Protein AF-A0A1T4QKP9-F1 (afdb_monomer)

Foldseek 3Di:
DDDDDDDDDDDDQDDPPDDPPPPPPVQPPPDDDDPQDFDWDDDPNDTDTDGHPVPDPCPVPDPQDDLVNLLVCCVVPVVVSVVSLVVQCVVLLQALVSLLVSLVSLQVSLVVLVVVLVVQLVVCVVVVNVVSNVVSCVPRVVSSVVSNVSSVVSNVLSVLVVLVCCCCVVVVNWALVVSCVVPVDDSVVVVVSVVSNVVSVNADPPFDADPVRRTTDHPPDDGPVRVVVVVVVPFDWDWWADPPPRDIDIDGPPDWAADPPPRDIDD

pLDDT: mean 74.91, std 21.85, range [21.06, 94.5]

Secondary structure (DSSP, 8-state):
--PPPP--S------TTS------GGGSTT----TT--EEEEETTEEEEE----TT----------HHHHHHHHHH-HHHHHHHHHHHHHHGGG-HHHHHHHHHHHHHHHHHHHHHHHHHHHHHHHTT-HHHHHHHHHHHHHHHHHHHHHHHHHHHHHHHHHHHHIIIIIS---BHHHHHHHH---HHHHHHHHHHHHHTT-SPTT-EEETTTTEEEPTTS--HHHHHHHHHHHPPEEEEE-TTT--EEEEETT--EE-TTT--EE-

Structure (mmCIF, N/CA/C/O backbone):
data_AF-A0A1T4QKP9-F1
#
_entry.id   AF-A0A1T4QKP9-F1
#
loop_
_atom_site.group_PDB
_atom_site.id
_atom_site.type_symbol
_atom_site.label_atom_id
_atom_site.label_alt_id
_atom_site.label_comp_id
_atom_site.label_asym_id
_atom_site.label_entity_id
_atom_site.label_seq_id
_atom_site.pdbx_PDB_ins_code
_atom_site.Cartn_x
_atom_site.Cartn_y
_atom_site.Cartn_z
_atom_site.occupancy
_atom_site.B_iso_or_equiv
_atom_site.auth_seq_id
_atom_site.auth_comp_id
_atom_site.auth_asym_id
_atom_site.auth_atom_id
_atom_site.pdbx_PDB_model_num
ATOM 1 N N . MET A 1 1 ? 8.384 -43.792 29.500 1.00 26.98 1 MET A N 1
ATOM 2 C CA . MET A 1 1 ? 7.875 -43.217 30.765 1.00 26.98 1 MET A CA 1
ATOM 3 C C . MET A 1 1 ? 7.619 -41.729 30.564 1.00 26.98 1 MET A C 1
ATOM 5 O O . MET A 1 1 ? 8.522 -40.921 30.716 1.00 26.98 1 MET A O 1
ATOM 9 N N . SER A 1 2 ? 6.412 -41.371 30.136 1.00 22.31 2 SER A N 1
ATOM 10 C CA . SER A 1 2 ? 5.974 -39.988 29.924 1.00 22.31 2 SER A CA 1
ATOM 11 C C . SER A 1 2 ? 5.283 -39.476 31.188 1.00 22.31 2 SER A C 1
ATOM 13 O O . SER A 1 2 ? 4.241 -39.999 31.578 1.00 22.31 2 SER A O 1
ATOM 15 N N . ARG A 1 3 ? 5.892 -38.482 31.846 1.00 21.06 3 ARG A N 1
ATOM 16 C CA . ARG A 1 3 ? 5.289 -37.756 32.970 1.00 21.06 3 ARG A CA 1
ATOM 17 C C . ARG A 1 3 ? 4.185 -36.836 32.455 1.00 21.06 3 ARG A C 1
ATOM 19 O O . ARG A 1 3 ? 4.382 -36.086 31.504 1.00 21.06 3 ARG A O 1
ATOM 26 N N . VAL A 1 4 ? 3.040 -36.921 33.121 1.00 24.38 4 VAL A N 1
ATOM 27 C CA . VAL A 1 4 ? 1.876 -36.048 32.970 1.00 24.38 4 VAL A CA 1
ATOM 28 C C . VAL A 1 4 ? 2.235 -34.657 33.493 1.00 24.38 4 VAL A C 1
ATOM 30 O O . VAL A 1 4 ? 2.647 -34.528 34.645 1.00 24.38 4 VAL A O 1
ATOM 33 N N . VAL A 1 5 ? 2.060 -33.626 32.666 1.00 23.44 5 VAL A N 1
ATOM 34 C CA . VAL A 1 5 ? 2.035 -32.228 33.113 1.00 23.44 5 VAL A CA 1
ATOM 35 C C . VAL A 1 5 ? 0.572 -31.791 33.151 1.00 23.44 5 VAL A C 1
ATOM 37 O O . VAL A 1 5 ? -0.152 -31.932 32.166 1.00 23.44 5 VAL A O 1
ATOM 40 N N . LYS A 1 6 ? 0.128 -31.348 34.332 1.00 22.89 6 LYS A N 1
ATOM 41 C CA . LYS A 1 6 ? -1.207 -30.796 34.598 1.00 22.89 6 LYS A CA 1
ATOM 42 C C . LYS A 1 6 ? -1.421 -29.530 33.765 1.00 22.89 6 LYS A C 1
ATOM 44 O O . LYS A 1 6 ? -0.577 -28.643 33.780 1.00 22.89 6 LYS A O 1
ATOM 49 N N . VAL A 1 7 ? -2.574 -29.457 33.106 1.00 28.52 7 VAL A N 1
ATOM 50 C CA . VAL A 1 7 ? -3.055 -28.281 32.376 1.00 28.52 7 VAL A CA 1
ATOM 51 C C . VAL A 1 7 ? -3.856 -27.412 33.346 1.00 28.52 7 VAL A C 1
ATOM 53 O O . VAL A 1 7 ? -4.921 -27.829 33.805 1.00 28.52 7 VAL A O 1
ATOM 56 N N . SER A 1 8 ? -3.340 -26.229 33.675 1.00 28.27 8 SER A N 1
ATOM 57 C CA . SER A 1 8 ? -4.135 -25.102 34.166 1.00 28.27 8 SER A CA 1
ATOM 58 C C . SER A 1 8 ? -4.321 -24.129 33.008 1.00 28.27 8 SER A C 1
ATOM 60 O O . SER A 1 8 ? -3.331 -23.748 32.401 1.00 28.27 8 SER A O 1
ATOM 62 N N . GLU A 1 9 ? -5.579 -23.793 32.719 1.00 32.78 9 GLU A N 1
ATOM 63 C CA . GLU A 1 9 ? -6.017 -22.594 31.986 1.00 32.78 9 GLU A CA 1
ATOM 64 C C . GLU A 1 9 ? -5.106 -22.117 30.850 1.00 32.78 9 GLU A C 1
ATOM 66 O O . GLU A 1 9 ? -4.356 -21.168 31.022 1.00 32.78 9 GLU A O 1
ATOM 71 N N . GLU A 1 10 ? -5.204 -22.714 29.663 1.00 28.59 10 GLU A N 1
ATOM 72 C CA . GLU A 1 10 ? -4.588 -22.103 28.484 1.00 28.59 10 GLU A CA 1
ATOM 73 C C . GLU A 1 10 ? -5.366 -22.455 27.214 1.00 28.59 10 GLU A C 1
ATOM 75 O O . GLU A 1 10 ? -5.691 -23.613 26.937 1.00 28.59 10 GLU A O 1
ATOM 80 N N . TYR A 1 11 ? -5.717 -21.406 26.474 1.00 32.19 11 TYR A N 1
ATOM 81 C CA . TYR A 1 11 ? -6.359 -21.438 25.169 1.00 32.19 11 TYR A CA 1
ATOM 82 C C . T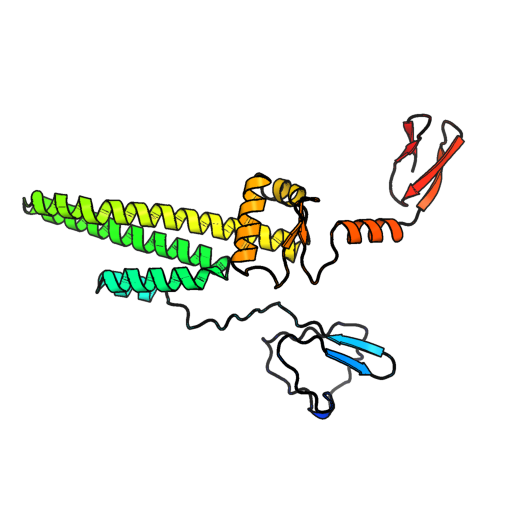YR A 1 11 ? -5.558 -22.327 24.210 1.00 32.19 11 TYR A C 1
ATOM 84 O O . TYR A 1 11 ? -4.360 -22.129 24.019 1.00 32.19 11 TYR A O 1
ATOM 92 N N . VAL A 1 12 ? -6.213 -23.291 23.561 1.00 32.47 12 VAL A N 1
ATOM 93 C CA . VAL A 1 12 ? -5.566 -24.101 22.520 1.00 32.47 12 VAL A CA 1
ATOM 94 C C . VAL A 1 12 ? -5.717 -23.376 21.186 1.00 32.47 12 VAL A C 1
ATOM 96 O O . VAL A 1 12 ? -6.691 -23.572 20.464 1.00 32.47 12 VAL A O 1
ATOM 99 N N . ALA A 1 13 ? -4.751 -22.520 20.859 1.00 32.47 13 ALA A N 1
ATOM 100 C CA . ALA A 1 13 ? -4.604 -21.991 19.509 1.00 32.47 13 ALA A CA 1
ATOM 101 C C . ALA A 1 13 ? -3.995 -23.079 18.610 1.00 32.47 13 ALA A C 1
ATOM 103 O O . ALA A 1 13 ? -2.874 -23.538 18.834 1.00 32.47 13 ALA A O 1
ATOM 104 N N . ILE A 1 14 ? -4.732 -23.511 17.586 1.00 33.91 14 ILE A N 1
ATOM 105 C CA . ILE A 1 14 ? -4.234 -24.477 16.602 1.00 33.91 14 ILE A CA 1
ATOM 106 C C . ILE A 1 14 ? -3.453 -23.694 15.539 1.00 33.91 14 ILE A C 1
ATOM 108 O O . ILE A 1 14 ? -4.030 -23.149 14.602 1.00 33.91 14 ILE A O 1
ATO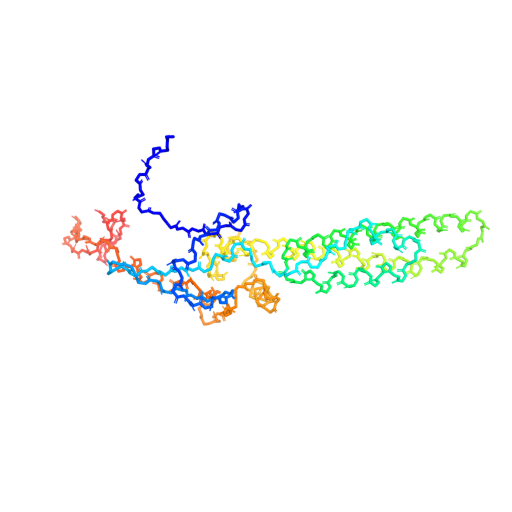M 112 N N . SER A 1 15 ? -2.133 -23.603 15.708 1.00 32.19 15 SER A N 1
ATOM 113 C CA . SER A 1 15 ? -1.222 -23.079 14.684 1.00 32.19 15 SER A CA 1
ATOM 114 C C . SER A 1 15 ? -0.924 -24.166 13.648 1.00 32.19 15 SER A C 1
ATOM 116 O O . SER A 1 15 ? -0.450 -25.249 13.991 1.00 32.19 15 SER A O 1
ATOM 118 N N . TYR A 1 16 ? -1.172 -23.874 12.367 1.00 37.88 16 TYR A N 1
ATOM 119 C CA . TYR A 1 16 ? -1.012 -24.813 11.242 1.00 37.88 16 TYR A CA 1
ATOM 120 C C . TYR A 1 16 ? 0.447 -25.224 10.961 1.00 37.88 16 TYR A C 1
ATOM 122 O O . TYR A 1 16 ? 0.708 -26.063 10.097 1.00 37.88 16 TYR A O 1
ATOM 130 N N . LYS A 1 17 ? 1.416 -24.623 11.664 1.00 28.67 17 LYS A N 1
ATOM 131 C CA . LYS A 1 17 ? 2.842 -24.780 11.363 1.00 28.67 17 LYS A CA 1
ATOM 132 C C . LYS A 1 17 ? 3.487 -26.020 11.977 1.00 28.67 17 LYS A C 1
ATOM 134 O O . LYS A 1 17 ? 4.513 -26.466 11.467 1.00 28.67 17 LYS A O 1
ATOM 139 N N . ASP A 1 18 ? 2.870 -26.617 12.992 1.00 29.12 18 ASP A N 1
ATOM 140 C CA . ASP A 1 18 ? 3.402 -27.808 13.642 1.00 29.12 18 ASP A CA 1
ATOM 141 C C . ASP A 1 18 ? 2.552 -29.030 13.304 1.00 29.12 18 ASP A C 1
ATOM 143 O O . ASP A 1 18 ? 1.383 -29.129 13.662 1.00 29.12 18 ASP A O 1
ATOM 147 N N . ARG A 1 19 ? 3.180 -29.947 12.556 1.00 29.47 19 ARG A N 1
ATOM 148 C CA . ARG A 1 19 ? 2.740 -31.303 12.187 1.00 29.47 19 ARG A CA 1
ATOM 149 C C . ARG A 1 19 ? 1.491 -31.757 12.940 1.00 29.47 19 ARG A C 1
ATOM 151 O O . ARG A 1 19 ? 1.559 -31.984 14.146 1.00 29.47 19 ARG A O 1
ATOM 158 N N . ILE A 1 20 ? 0.414 -31.993 12.191 1.00 31.56 20 ILE A N 1
ATOM 159 C CA . ILE A 1 20 ? -0.824 -32.638 12.640 1.00 31.56 20 ILE A CA 1
ATOM 160 C C . ILE A 1 20 ? -0.472 -33.880 13.477 1.00 31.56 20 ILE A C 1
ATOM 162 O O . ILE A 1 20 ? -0.292 -34.983 12.955 1.00 31.56 20 ILE A O 1
ATOM 166 N N . LYS A 1 21 ? -0.391 -33.728 14.801 1.00 32.94 21 LYS A N 1
ATOM 167 C CA . LYS A 1 21 ? -0.671 -34.832 15.709 1.00 32.94 21 LYS A CA 1
ATOM 168 C C . LYS A 1 21 ? -2.170 -35.010 15.585 1.00 32.94 21 LYS A C 1
ATOM 170 O O . LYS A 1 21 ? -2.923 -34.197 16.107 1.00 32.94 21 LYS A O 1
ATOM 175 N N . LYS A 1 22 ? -2.571 -36.010 14.791 1.00 34.12 22 LYS A N 1
ATOM 176 C CA . LYS A 1 22 ? -3.964 -36.430 14.612 1.00 34.12 22 LYS A CA 1
ATOM 177 C C . LYS A 1 22 ? -4.668 -36.352 15.962 1.00 34.12 22 LYS A C 1
ATOM 179 O O . LYS A 1 22 ? -4.374 -37.157 16.841 1.00 34.12 22 LYS A O 1
ATOM 184 N N . ILE A 1 23 ? -5.565 -35.383 16.118 1.00 42.38 23 ILE A N 1
ATOM 185 C CA . ILE A 1 23 ? -6.529 -35.403 17.209 1.00 42.38 23 ILE A CA 1
ATOM 186 C C . ILE A 1 23 ? -7.402 -36.637 16.928 1.00 42.38 23 ILE A C 1
ATOM 188 O O . ILE A 1 23 ? -7.922 -36.757 15.813 1.00 42.38 23 ILE A O 1
ATOM 192 N N . PRO A 1 24 ? -7.482 -37.612 17.848 1.00 39.06 24 PRO A N 1
ATOM 193 C CA . PRO A 1 24 ? -8.250 -38.833 17.633 1.00 39.06 24 PRO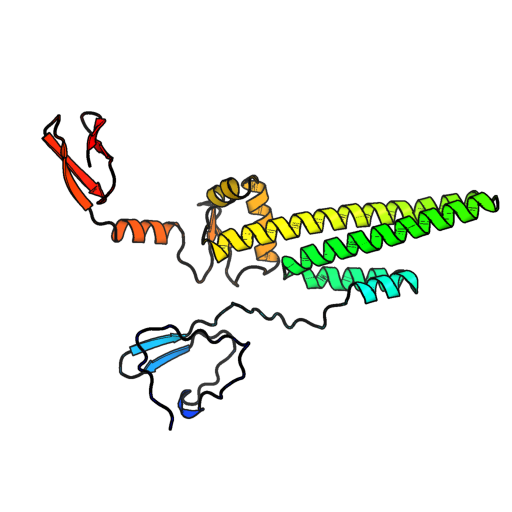 A CA 1
ATOM 194 C C . PRO A 1 24 ? -9.700 -38.536 17.205 1.00 39.06 24 PRO A C 1
ATOM 196 O O . PRO A 1 24 ? -10.356 -37.661 17.762 1.00 39.06 24 PRO A O 1
ATOM 199 N N . ARG A 1 25 ? -10.221 -39.254 16.198 1.00 38.31 25 ARG A N 1
ATOM 200 C CA . ARG A 1 25 ? -11.587 -39.046 15.651 1.00 38.31 25 ARG A CA 1
ATOM 201 C C . ARG A 1 25 ? -12.701 -39.161 16.700 1.00 38.31 25 ARG A C 1
ATOM 203 O O . ARG A 1 25 ? -13.786 -38.625 16.510 1.00 38.31 25 ARG A O 1
ATOM 210 N N . GLU A 1 26 ? -12.407 -39.824 17.808 1.00 42.25 26 GLU A N 1
ATOM 211 C CA . GLU A 1 26 ? -13.255 -39.988 18.995 1.00 42.25 26 GLU A CA 1
ATOM 212 C C . GLU A 1 26 ? -13.657 -38.648 19.643 1.00 42.25 26 GLU A C 1
ATOM 214 O O . GLU A 1 26 ? -14.635 -38.598 20.382 1.00 42.25 26 GLU A O 1
ATOM 219 N N . TYR A 1 27 ? -12.956 -37.548 19.336 1.00 45.78 27 TYR A N 1
ATOM 220 C CA . TYR A 1 27 ? -13.251 -36.216 19.874 1.00 45.78 27 TYR A CA 1
ATOM 221 C C . TYR A 1 27 ? -14.288 -35.405 19.079 1.00 45.78 27 TYR A C 1
ATOM 223 O O . TYR A 1 27 ? -14.710 -34.362 19.570 1.00 45.78 27 TYR A O 1
ATOM 231 N N . PHE A 1 28 ? -14.711 -35.855 17.889 1.00 45.97 28 PHE A N 1
ATOM 232 C CA . PHE A 1 28 ? -15.535 -35.041 16.976 1.00 45.97 28 PHE A CA 1
ATOM 233 C C . PHE A 1 28 ? -16.932 -35.594 16.669 1.00 45.97 28 PHE A C 1
ATOM 235 O O . PHE A 1 28 ? -17.630 -35.024 15.839 1.00 45.97 28 PHE A O 1
ATOM 242 N N . GLY A 1 29 ? -17.367 -36.676 17.325 1.00 41.38 29 GLY A N 1
ATOM 243 C CA . GLY A 1 29 ? -18.781 -37.089 17.326 1.00 41.38 29 GLY A CA 1
ATOM 244 C C . GLY A 1 29 ? -19.463 -37.204 15.952 1.00 41.38 29 GLY A C 1
ATOM 245 O O . GLY A 1 29 ? -20.667 -37.002 15.869 1.00 41.38 29 GLY A O 1
ATOM 246 N N . GLY A 1 30 ? -18.717 -37.491 14.878 1.00 39.38 30 GLY A N 1
ATOM 247 C CA . GLY A 1 30 ? -19.270 -37.615 13.523 1.00 39.38 30 GLY A CA 1
ATOM 248 C C . GLY A 1 30 ? -19.700 -36.305 12.847 1.00 39.38 30 GLY A C 1
ATOM 249 O O . GLY A 1 30 ? -20.419 -36.372 11.857 1.00 39.38 30 GLY A O 1
ATOM 250 N N . VAL A 1 31 ? -19.280 -35.137 13.344 1.00 40.09 31 VAL A N 1
ATOM 251 C CA . VAL A 1 31 ? -19.580 -33.842 12.711 1.00 40.09 31 VAL A CA 1
ATOM 252 C C . VAL A 1 31 ? -18.531 -33.539 11.638 1.00 40.09 31 VAL A C 1
ATOM 254 O O . VAL A 1 31 ? -17.338 -33.456 11.938 1.00 40.09 31 VAL A O 1
ATOM 257 N N . ASP A 1 32 ? -18.968 -33.375 10.389 1.00 36.91 32 ASP A N 1
ATOM 258 C CA . ASP A 1 32 ? -18.134 -32.831 9.315 1.00 36.91 32 ASP A CA 1
ATOM 259 C C . ASP A 1 32 ? -17.901 -31.338 9.585 1.00 36.91 32 ASP A C 1
ATOM 261 O O . ASP A 1 32 ? -18.831 -30.537 9.546 1.00 36.91 32 ASP A O 1
ATOM 265 N N . ILE A 1 33 ? -16.664 -30.964 9.916 1.00 41.06 33 ILE A N 1
ATOM 266 C CA . ILE A 1 33 ? -16.293 -29.580 10.241 1.00 41.06 33 ILE A CA 1
ATOM 267 C C . ILE A 1 33 ? -15.761 -28.903 8.975 1.00 41.06 33 ILE A C 1
ATOM 269 O O . ILE A 1 33 ? -14.709 -29.294 8.457 1.00 41.06 33 ILE A O 1
ATOM 273 N N . SER A 1 34 ? -16.456 -27.870 8.491 1.00 34.59 34 SER A N 1
ATOM 274 C CA . SER A 1 34 ? -15.948 -26.983 7.441 1.00 34.59 34 SER A CA 1
ATOM 275 C C . SER A 1 34 ? -14.950 -25.976 8.008 1.00 34.59 34 SER A C 1
ATOM 277 O O . SER A 1 34 ? -15.058 -25.503 9.140 1.00 34.59 34 SER A O 1
ATOM 279 N N . VAL A 1 35 ? -13.960 -25.605 7.195 1.00 36.50 35 VAL A N 1
ATOM 280 C CA . VAL A 1 35 ? -13.008 -24.540 7.534 1.00 36.50 35 VAL A CA 1
ATOM 281 C C . VAL A 1 35 ? -13.768 -23.216 7.677 1.00 36.50 35 VAL A C 1
ATOM 283 O O . VAL A 1 35 ? -14.267 -22.689 6.685 1.00 36.50 35 VAL A O 1
ATOM 286 N N . GLY A 1 36 ? -13.828 -22.678 8.899 1.00 35.97 36 GLY A N 1
ATOM 287 C CA . GLY A 1 36 ? -14.480 -21.400 9.213 1.00 35.97 36 GLY A CA 1
ATOM 288 C C . GLY A 1 36 ? -15.659 -21.492 10.184 1.00 35.97 36 GLY A C 1
ATOM 289 O O . GLY A 1 36 ? -16.127 -20.451 10.637 1.00 35.97 36 GLY A O 1
ATOM 290 N N . ASP A 1 37 ? -16.101 -22.698 10.543 1.00 33.84 37 ASP A N 1
ATOM 291 C CA . ASP A 1 37 ? -17.204 -22.865 11.488 1.00 33.84 37 ASP A CA 1
ATOM 292 C C . ASP A 1 37 ? -16.733 -22.706 12.938 1.00 33.84 37 ASP A C 1
ATOM 294 O O . ASP A 1 37 ? -15.697 -23.238 13.348 1.00 33.84 37 ASP A O 1
ATOM 298 N N . ILE A 1 38 ? -17.519 -21.974 13.728 1.00 40.69 38 ILE A N 1
ATOM 299 C CA . ILE A 1 38 ? -17.372 -21.923 15.182 1.00 40.69 38 ILE A CA 1
ATOM 300 C C . ILE A 1 38 ? -17.878 -23.261 15.714 1.00 40.69 38 ILE A C 1
ATOM 302 O O . ILE A 1 38 ? -19.067 -23.561 15.625 1.00 40.69 38 ILE A O 1
ATOM 306 N N . VAL A 1 39 ? -16.975 -24.084 16.247 1.00 47.50 39 VAL A N 1
ATOM 307 C CA . VAL A 1 39 ? -17.358 -25.369 16.838 1.00 47.50 39 VAL A CA 1
ATOM 308 C C . VAL A 1 39 ? -17.560 -25.168 18.333 1.00 47.50 39 VAL A C 1
ATOM 310 O O . VAL A 1 39 ? -16.606 -24.939 19.081 1.00 47.50 39 VAL A O 1
ATOM 313 N N . GLU A 1 40 ? -18.814 -25.262 18.763 1.00 38.84 40 GLU A N 1
ATOM 314 C CA . GLU A 1 40 ? -19.181 -25.324 20.174 1.00 38.84 40 GLU A CA 1
ATOM 315 C C . GLU A 1 40 ? -19.091 -26.774 20.652 1.00 38.84 40 GLU A C 1
ATOM 317 O O . GLU A 1 40 ? -19.883 -27.632 20.259 1.00 38.84 40 GLU A O 1
ATOM 322 N N . ILE A 1 41 ? -18.113 -27.074 21.508 1.00 50.06 41 ILE A N 1
ATOM 323 C CA . ILE A 1 41 ? -17.971 -28.408 22.098 1.00 50.06 41 ILE A CA 1
ATOM 324 C C . ILE A 1 41 ? -18.435 -28.347 23.552 1.00 50.06 41 ILE A C 1
ATOM 326 O O . ILE A 1 41 ? -17.871 -27.615 24.368 1.00 50.06 41 ILE A O 1
ATOM 330 N N . LYS A 1 42 ? -19.440 -29.158 23.901 1.00 38.91 42 LYS A N 1
ATOM 331 C CA . LYS A 1 42 ? -19.864 -29.377 25.292 1.00 38.91 42 LYS A CA 1
ATOM 332 C C . LYS A 1 42 ? -19.140 -30.580 25.875 1.00 38.91 42 LYS A C 1
ATOM 334 O O . LYS A 1 42 ? -19.337 -31.707 25.426 1.00 38.91 42 LYS A O 1
ATOM 339 N N . LYS A 1 43 ? -18.333 -30.362 26.916 1.00 47.72 43 LYS A N 1
ATOM 340 C CA . LYS A 1 43 ? -17.690 -31.448 27.669 1.00 47.72 43 LYS A CA 1
ATOM 341 C C . LYS A 1 43 ? -17.763 -31.185 29.168 1.00 47.72 43 LYS A C 1
ATOM 343 O O . LYS A 1 43 ? -17.343 -30.133 29.634 1.00 47.72 43 LYS A O 1
ATOM 348 N N . ASN A 1 44 ? -18.260 -32.163 29.932 1.00 43.25 44 ASN A N 1
ATOM 349 C CA . ASN A 1 44 ? -18.363 -32.112 31.399 1.00 43.25 44 ASN A CA 1
ATOM 350 C C . ASN A 1 44 ? -19.024 -30.823 31.931 1.00 43.25 44 ASN A C 1
ATOM 352 O O . ASN A 1 44 ? -18.526 -30.212 32.875 1.00 43.25 44 ASN A O 1
ATOM 356 N N . GLY A 1 45 ? -20.111 -30.378 31.293 1.00 43.94 45 GLY A N 1
ATOM 357 C CA . GLY A 1 45 ? -20.833 -29.164 31.694 1.00 43.94 45 GLY A CA 1
ATOM 358 C C . GLY A 1 45 ? -20.091 -27.850 31.422 1.00 43.94 45 GLY A C 1
ATOM 359 O O . GLY A 1 45 ? -20.535 -26.809 31.892 1.00 43.94 45 GLY A O 1
ATOM 360 N N . ARG A 1 46 ? -18.977 -27.879 30.678 1.00 36.03 46 ARG A N 1
ATOM 361 C CA . ARG A 1 46 ? -18.252 -26.688 30.223 1.00 36.03 46 ARG A CA 1
ATOM 362 C C . ARG A 1 46 ? -18.384 -26.547 28.710 1.00 36.03 46 ARG A C 1
ATOM 364 O O . ARG A 1 46 ? -18.220 -27.524 27.974 1.00 36.03 46 ARG A O 1
ATOM 371 N N . GLU A 1 47 ? -18.711 -25.335 28.281 1.00 39.16 47 GLU A N 1
ATOM 372 C CA . GLU A 1 47 ? -18.771 -24.932 26.878 1.00 39.16 47 GLU A CA 1
ATOM 373 C C . GLU A 1 47 ? -17.392 -24.422 26.451 1.00 39.16 47 GLU A C 1
ATOM 375 O O . GLU A 1 47 ? -16.795 -23.579 27.120 1.00 39.16 47 GLU A O 1
ATOM 380 N N . PHE A 1 48 ? -16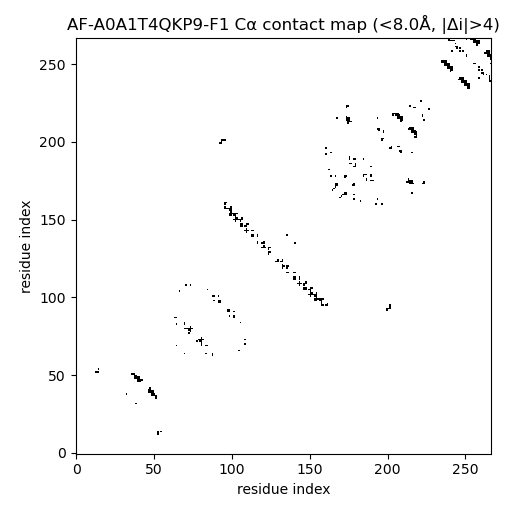.870 -24.974 25.358 1.00 41.41 48 PHE A N 1
ATOM 381 C CA . PHE A 1 48 ? -15.638 -24.515 24.730 1.00 41.41 48 PHE A CA 1
ATOM 382 C C . PHE A 1 48 ? -15.984 -23.968 23.347 1.00 41.41 48 PHE A C 1
ATOM 384 O O . PHE A 1 48 ? -16.448 -24.718 22.487 1.00 41.41 48 PHE A O 1
ATOM 391 N N . THR A 1 49 ? -15.743 -22.674 23.139 1.00 40.38 49 THR A N 1
ATOM 392 C CA . THR A 1 49 ? -15.858 -22.032 21.826 1.00 40.38 49 THR A CA 1
ATOM 393 C C . THR A 1 49 ? -14.482 -22.028 21.176 1.00 40.38 49 THR A C 1
ATOM 395 O O . THR A 1 49 ? -13.574 -21.324 21.625 1.00 40.38 49 THR A O 1
ATOM 398 N N . ILE A 1 50 ? -14.302 -22.844 20.139 1.00 42.44 50 ILE A N 1
ATOM 399 C CA . ILE A 1 50 ? -13.071 -22.836 19.347 1.00 42.44 50 ILE A CA 1
ATOM 400 C C . ILE A 1 50 ? -13.244 -21.785 18.253 1.00 42.44 50 ILE A C 1
ATOM 402 O O . ILE A 1 50 ? -14.008 -21.983 17.311 1.00 42.44 50 ILE A O 1
ATOM 406 N N . TYR A 1 51 ? -12.533 -20.665 18.382 1.00 40.34 51 TYR A N 1
ATOM 407 C CA . TYR A 1 51 ? -12.446 -19.672 17.316 1.00 40.34 51 TYR A CA 1
ATOM 408 C C . TYR A 1 51 ? -11.398 -20.128 16.296 1.00 40.34 51 TYR A C 1
ATOM 410 O O . TYR A 1 51 ? -10.285 -20.490 16.698 1.00 40.34 51 TYR A O 1
ATOM 418 N N . PRO A 1 52 ? -11.698 -20.115 14.987 1.00 39.12 52 PRO A N 1
ATOM 419 C CA . PRO A 1 52 ? -10.669 -20.318 13.983 1.00 39.12 52 PRO A CA 1
ATOM 420 C C . PRO A 1 52 ? -9.612 -19.220 14.148 1.00 39.12 52 PRO A C 1
ATOM 422 O O . PRO A 1 52 ? -9.907 -18.030 14.055 1.00 39.12 52 PRO A O 1
ATOM 425 N N . SER A 1 53 ? -8.374 -19.621 14.438 1.00 39.06 53 SER A N 1
ATOM 426 C CA . SER A 1 53 ? -7.241 -18.702 14.432 1.00 39.06 53 SER A CA 1
ATOM 427 C C . SER A 1 53 ? -7.040 -18.212 12.999 1.00 39.06 53 SER A C 1
ATOM 429 O O . SER A 1 53 ? -6.587 -18.965 12.138 1.00 39.06 53 SER A O 1
ATOM 431 N N . TYR A 1 54 ? -7.399 -16.955 12.735 1.00 48.31 54 TYR A N 1
ATOM 432 C CA . TYR A 1 54 ? -7.201 -16.290 11.443 1.00 48.31 54 TYR A CA 1
ATOM 433 C C . TYR A 1 54 ? -5.755 -15.809 11.239 1.00 48.31 54 TYR A C 1
ATOM 435 O O . TYR A 1 54 ? -5.492 -15.002 10.349 1.00 48.31 54 TYR A O 1
ATOM 443 N N . ASP A 1 55 ? -4.792 -16.341 12.000 1.00 41.31 55 ASP A N 1
ATOM 444 C CA . ASP A 1 55 ? -3.355 -16.030 11.900 1.00 41.31 55 ASP A CA 1
ATOM 445 C C . ASP A 1 55 ? -2.692 -16.599 10.619 1.00 41.31 55 ASP A C 1
ATOM 447 O O . ASP A 1 55 ? -1.478 -16.751 10.496 1.00 41.31 55 ASP A O 1
ATOM 451 N N . GLY A 1 56 ? -3.523 -16.924 9.632 1.00 42.69 56 GLY A N 1
ATOM 452 C CA . GLY A 1 56 ? -3.166 -17.532 8.368 1.00 42.69 56 GLY A CA 1
ATOM 453 C C . GLY A 1 56 ? -4.403 -17.688 7.500 1.00 42.69 56 GLY A C 1
ATOM 454 O O . GLY A 1 56 ? -4.778 -18.809 7.168 1.00 42.69 56 GLY A O 1
ATOM 455 N N . MET A 1 57 ? -5.050 -16.578 7.113 1.00 41.56 57 MET A N 1
ATOM 456 C CA . MET A 1 57 ? -5.833 -16.582 5.872 1.00 41.56 57 MET A CA 1
ATOM 457 C C . MET A 1 57 ? -4.872 -16.879 4.712 1.00 41.56 57 MET A C 1
ATOM 459 O O . MET A 1 57 ? -4.428 -15.986 3.992 1.00 41.56 57 MET A O 1
ATOM 463 N N . ASP A 1 58 ? -4.542 -18.160 4.550 1.00 42.69 58 ASP A N 1
ATOM 464 C CA . ASP A 1 58 ? -3.972 -18.741 3.351 1.00 42.69 58 ASP A CA 1
ATOM 465 C C . ASP A 1 58 ? -5.059 -18.647 2.275 1.00 42.69 58 ASP A C 1
ATOM 467 O O . ASP A 1 58 ? -5.741 -19.614 1.931 1.00 42.69 58 ASP A O 1
ATOM 471 N N . PHE A 1 59 ? -5.235 -17.447 1.710 1.00 42.47 59 PHE A N 1
ATOM 472 C CA . PHE A 1 59 ? -5.630 -17.357 0.313 1.00 42.47 59 PHE A CA 1
ATOM 473 C C . PHE A 1 59 ? -4.652 -18.264 -0.410 1.00 42.47 59 PHE A C 1
ATOM 475 O O . PHE A 1 59 ? -3.467 -17.948 -0.391 1.00 42.47 59 PHE A O 1
ATOM 482 N N . ALA A 1 60 ? -5.115 -19.401 -0.940 1.00 37.22 60 ALA A N 1
ATOM 483 C CA . ALA A 1 60 ? -4.283 -20.368 -1.643 1.00 37.22 60 ALA A CA 1
ATOM 484 C C . ALA A 1 60 ? -3.271 -19.612 -2.512 1.00 37.22 60 ALA A C 1
ATOM 486 O O . ALA A 1 60 ? -3.631 -19.045 -3.550 1.00 37.22 60 ALA A O 1
ATOM 487 N N . THR A 1 61 ? -2.030 -19.499 -2.026 1.00 47.03 61 THR A N 1
ATOM 488 C CA . THR A 1 61 ? -1.019 -18.676 -2.674 1.00 47.03 61 THR A CA 1
ATOM 489 C C . THR A 1 61 ? -0.547 -19.505 -3.848 1.00 47.03 61 THR A C 1
ATOM 491 O O . THR A 1 61 ? 0.397 -20.286 -3.766 1.00 47.03 61 THR A O 1
ATOM 494 N N . GLU A 1 62 ? -1.268 -19.394 -4.967 1.00 49.06 62 GLU A N 1
ATOM 495 C CA . GLU A 1 62 ? -0.750 -19.832 -6.253 1.00 49.06 62 GLU A CA 1
ATOM 496 C C . GLU A 1 62 ? 0.706 -19.353 -6.371 1.00 49.06 62 GLU A C 1
ATOM 498 O O . GLU A 1 62 ? 1.015 -18.228 -5.959 1.00 49.06 62 GLU A O 1
ATOM 503 N N . PRO A 1 63 ? 1.611 -20.183 -6.915 1.00 53.09 63 PRO A N 1
ATOM 504 C CA . PRO A 1 63 ? 3.045 -19.988 -6.782 1.00 53.09 63 PRO A CA 1
ATOM 505 C C . PRO A 1 63 ? 3.459 -18.570 -7.183 1.00 53.09 63 PRO A C 1
ATOM 507 O O . PRO A 1 63 ? 3.328 -18.156 -8.339 1.00 53.09 63 PRO A O 1
ATOM 510 N N . TYR A 1 64 ? 3.971 -17.833 -6.195 1.00 68.62 64 TYR A N 1
ATOM 511 C CA . TYR A 1 64 ? 4.420 -16.454 -6.329 1.00 68.62 64 TYR A CA 1
ATOM 512 C C . TYR A 1 64 ? 5.380 -16.316 -7.516 1.00 68.62 64 TYR A C 1
ATOM 514 O O . TYR A 1 64 ? 6.445 -16.944 -7.577 1.00 68.62 64 TYR A O 1
ATOM 522 N N . ILE A 1 65 ? 5.006 -15.478 -8.486 1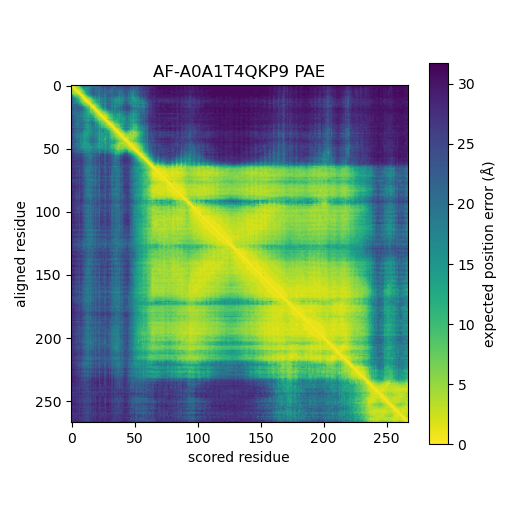.00 80.31 65 ILE A N 1
ATOM 523 C CA . ILE A 1 65 ? 5.831 -15.233 -9.669 1.00 80.31 65 ILE A CA 1
ATOM 524 C C . ILE A 1 65 ? 7.063 -14.443 -9.221 1.00 80.31 65 ILE A C 1
ATOM 526 O O . ILE A 1 65 ? 7.005 -13.232 -8.994 1.00 80.31 65 ILE A O 1
ATOM 530 N N . SER A 1 66 ? 8.192 -15.142 -9.093 1.00 85.81 66 SER A N 1
ATOM 531 C CA . SER A 1 66 ? 9.466 -14.552 -8.677 1.00 85.81 66 SER A CA 1
ATOM 532 C C . SER A 1 66 ? 9.830 -13.334 -9.528 1.00 85.81 66 SER A C 1
ATOM 534 O O . SER A 1 66 ? 9.769 -13.382 -10.757 1.00 85.81 66 SER A O 1
ATOM 536 N N . THR A 1 67 ? 10.276 -12.256 -8.877 1.00 85.75 67 THR A N 1
ATOM 537 C CA . THR A 1 67 ? 10.766 -11.037 -9.545 1.00 85.75 67 THR A CA 1
ATOM 538 C C . THR A 1 67 ? 11.848 -11.357 -10.577 1.00 85.75 67 THR A C 1
ATOM 540 O O . THR A 1 67 ? 11.841 -10.778 -11.658 1.00 85.75 67 THR A O 1
ATOM 543 N N . LYS A 1 68 ? 12.701 -12.356 -10.307 1.00 89.06 68 LYS A N 1
ATOM 544 C CA . LYS A 1 68 ? 13.726 -12.822 -11.253 1.00 89.06 68 LYS A CA 1
ATOM 545 C C . LYS A 1 68 ? 13.118 -13.344 -12.560 1.00 89.06 68 LYS A C 1
ATOM 547 O O . LYS A 1 68 ? 13.634 -13.037 -13.624 1.00 89.06 68 LYS A O 1
ATOM 552 N N . LYS A 1 69 ? 11.998 -14.079 -12.490 1.00 90.06 69 LYS A N 1
ATOM 553 C CA . LYS A 1 69 ? 11.287 -14.582 -13.679 1.00 90.06 69 LYS A CA 1
ATOM 554 C C . LYS A 1 69 ? 10.690 -13.436 -14.491 1.00 90.06 69 LYS A C 1
ATOM 556 O O . LYS A 1 69 ? 10.768 -13.466 -15.710 1.00 90.06 69 LYS A O 1
ATOM 561 N N . ILE A 1 70 ? 10.124 -12.430 -13.821 1.00 87.94 70 ILE A N 1
ATOM 562 C CA . ILE A 1 70 ? 9.542 -11.260 -14.496 1.00 87.94 70 ILE A CA 1
ATOM 563 C C . ILE A 1 70 ? 10.628 -10.496 -15.244 1.00 87.94 70 ILE A C 1
ATOM 565 O O . ILE A 1 70 ? 10.454 -10.239 -16.426 1.00 87.94 70 ILE A O 1
ATOM 569 N N . VAL A 1 71 ? 11.753 -10.200 -14.585 1.00 88.56 71 VAL A N 1
ATOM 570 C CA . VAL A 1 71 ? 12.890 -9.504 -15.208 1.00 88.56 71 VAL A CA 1
ATOM 571 C C . VAL A 1 71 ? 13.466 -10.319 -16.368 1.00 88.56 71 VAL A C 1
ATOM 573 O O . VAL A 1 71 ? 13.671 -9.767 -17.443 1.00 88.56 71 VAL A O 1
ATOM 576 N N . PHE A 1 72 ? 13.657 -11.629 -16.188 1.00 92.12 72 PHE A N 1
ATOM 577 C CA . PHE A 1 72 ? 14.143 -12.522 -17.244 1.00 92.12 72 PHE A CA 1
ATOM 578 C C . PHE A 1 72 ? 13.257 -12.476 -18.495 1.00 92.12 72 PHE A C 1
ATOM 580 O O . PHE A 1 72 ? 13.749 -12.227 -19.593 1.00 92.12 72 PHE A O 1
ATOM 587 N N . TRP A 1 73 ? 11.941 -12.647 -18.330 1.00 92.50 73 TRP A N 1
ATOM 588 C CA . TRP A 1 73 ? 11.002 -12.561 -19.448 1.00 92.50 73 TRP A CA 1
ATOM 589 C C . TRP A 1 73 ? 10.895 -11.149 -20.019 1.00 92.50 73 TRP A C 1
ATOM 591 O O . TRP A 1 73 ? 10.646 -11.017 -21.205 1.00 92.50 73 TRP A O 1
ATOM 601 N N . PHE A 1 74 ? 11.121 -10.101 -19.225 1.00 86.25 74 PHE A N 1
ATOM 602 C CA . PHE A 1 74 ? 11.155 -8.726 -19.725 1.00 86.25 74 PHE A CA 1
ATOM 603 C C . PHE A 1 74 ? 12.315 -8.481 -20.695 1.00 86.25 74 PHE A C 1
ATOM 605 O O . PHE A 1 74 ? 12.130 -7.793 -21.693 1.00 86.25 74 PHE A O 1
ATOM 612 N N . ILE A 1 75 ? 13.489 -9.051 -20.399 1.00 86.50 75 ILE A N 1
ATOM 613 C CA . ILE A 1 75 ? 14.691 -8.941 -21.237 1.00 86.50 75 ILE A CA 1
ATOM 614 C C . ILE A 1 75 ? 14.540 -9.790 -22.504 1.00 86.50 75 ILE A C 1
ATOM 616 O O . ILE A 1 75 ? 14.856 -9.326 -23.592 1.00 86.50 75 ILE A O 1
ATOM 620 N N . LEU A 1 76 ? 14.046 -11.026 -22.367 1.00 89.94 76 LEU A N 1
ATOM 621 C CA . LEU A 1 76 ? 13.933 -11.966 -23.486 1.00 89.94 76 LEU A CA 1
ATOM 622 C C . LEU A 1 76 ? 12.739 -11.652 -24.401 1.00 89.94 76 LEU A C 1
ATOM 624 O O . LEU A 1 76 ? 12.839 -11.788 -25.616 1.00 89.94 76 LEU A O 1
ATOM 628 N N . PHE A 1 77 ? 11.605 -11.242 -23.827 1.00 89.69 77 PHE A N 1
ATOM 629 C CA . PHE A 1 77 ? 10.383 -10.922 -24.560 1.00 89.69 77 PHE A CA 1
ATOM 630 C C . PHE A 1 77 ? 9.492 -9.944 -23.772 1.00 89.69 77 PHE A C 1
ATOM 632 O O . PHE A 1 77 ? 8.578 -10.337 -23.033 1.00 89.69 77 PHE A O 1
ATOM 639 N N . TYR A 1 78 ? 9.744 -8.643 -23.956 1.00 82.06 78 TYR A N 1
ATOM 640 C CA . TYR A 1 78 ? 9.119 -7.560 -23.187 1.00 82.06 78 TYR A CA 1
ATOM 641 C C . TYR A 1 78 ? 7.578 -7.646 -23.036 1.00 82.06 78 TYR A C 1
ATOM 643 O O . TYR A 1 78 ? 7.096 -7.369 -21.930 1.00 82.06 78 TYR A O 1
ATOM 651 N N . PRO A 1 79 ? 6.771 -8.093 -24.032 1.00 87.19 79 PRO A N 1
ATOM 652 C CA . PRO A 1 79 ? 5.319 -8.190 -23.872 1.00 87.19 79 PRO A CA 1
ATOM 653 C C . PRO A 1 79 ? 4.902 -9.241 -22.833 1.00 87.19 79 PRO A C 1
ATOM 655 O O . PRO A 1 79 ? 3.988 -9.003 -22.040 1.00 87.19 79 PRO A O 1
ATOM 658 N N . VAL A 1 80 ? 5.599 -10.386 -22.773 1.00 90.56 80 VAL A N 1
ATOM 659 C CA . VAL A 1 80 ? 5.357 -11.408 -21.735 1.00 90.56 80 VAL A CA 1
ATOM 660 C C . VAL A 1 80 ? 5.773 -10.876 -20.370 1.00 90.56 80 VAL A C 1
ATOM 662 O O . VAL A 1 80 ? 5.065 -11.099 -19.389 1.00 90.56 80 VAL A O 1
ATOM 665 N N . GLY A 1 81 ? 6.866 -10.113 -20.298 1.00 87.62 81 GLY A N 1
ATOM 666 C CA . GLY A 1 81 ? 7.268 -9.414 -19.079 1.00 87.62 81 GLY A CA 1
ATOM 667 C C . GLY A 1 81 ? 6.155 -8.519 -18.515 1.00 87.62 81 GLY A C 1
ATOM 668 O O . GLY A 1 81 ? 5.798 -8.643 -17.338 1.00 87.62 81 GLY A O 1
ATOM 669 N N . PHE A 1 82 ? 5.545 -7.676 -19.357 1.00 87.12 82 PHE A N 1
ATOM 670 C CA . PHE A 1 82 ? 4.400 -6.842 -18.972 1.00 87.12 82 PHE A CA 1
ATOM 671 C C . PHE A 1 82 ? 3.177 -7.668 -18.561 1.00 87.12 82 PHE A C 1
ATOM 673 O O . PHE A 1 82 ? 2.548 -7.358 -17.547 1.00 87.12 82 PHE A O 1
ATOM 680 N N . TYR A 1 83 ? 2.859 -8.742 -19.289 1.00 90.62 83 TYR A N 1
ATOM 681 C CA . TYR A 1 83 ? 1.754 -9.638 -18.941 1.00 90.62 83 TYR A CA 1
ATOM 682 C C . TYR A 1 83 ? 1.948 -10.288 -17.560 1.00 90.62 83 TYR A C 1
ATOM 684 O O . TYR A 1 83 ? 1.027 -10.298 -16.738 1.00 90.62 83 TYR A O 1
ATOM 692 N N . LEU A 1 84 ? 3.155 -10.780 -17.263 1.00 89.56 84 LEU A N 1
ATOM 693 C CA . LEU A 1 84 ? 3.486 -11.373 -15.965 1.00 89.56 84 LEU A CA 1
ATOM 694 C C . LEU A 1 84 ? 3.425 -10.337 -14.837 1.00 89.56 84 LEU A C 1
ATOM 696 O O . LEU A 1 84 ? 2.905 -10.638 -13.759 1.00 89.56 84 LEU A O 1
ATOM 700 N N . LEU A 1 85 ? 3.905 -9.116 -15.088 1.00 87.44 85 LEU A N 1
ATOM 701 C CA . LEU A 1 85 ? 3.829 -8.008 -14.137 1.00 87.44 85 LEU A CA 1
ATOM 702 C C . LEU A 1 85 ? 2.369 -7.622 -13.846 1.00 87.44 85 LEU A C 1
ATOM 704 O O . LEU A 1 85 ? 1.986 -7.484 -12.684 1.00 87.44 85 LEU A O 1
ATOM 708 N N . TYR A 1 86 ? 1.532 -7.526 -14.881 1.00 86.56 86 TYR A N 1
ATOM 709 C CA . TYR A 1 86 ? 0.100 -7.257 -14.752 1.00 86.56 86 TYR A CA 1
ATOM 710 C C . TYR A 1 86 ? -0.623 -8.360 -13.967 1.00 86.56 86 TYR A C 1
ATOM 712 O O . TYR A 1 86 ? -1.348 -8.069 -13.010 1.00 86.56 86 TYR A O 1
ATOM 720 N N . LYS A 1 87 ? -0.385 -9.630 -14.323 1.00 86.12 87 LYS A N 1
ATOM 721 C CA . LYS A 1 87 ? -0.976 -10.795 -13.649 1.00 86.12 87 LYS A CA 1
ATOM 722 C C . LYS A 1 87 ? -0.598 -10.829 -12.169 1.00 86.12 87 LYS A C 1
ATOM 724 O O . LYS A 1 87 ? -1.462 -11.054 -11.323 1.00 86.12 87 LYS A O 1
ATOM 729 N N . ARG A 1 88 ? 0.669 -10.558 -11.848 1.00 85.00 88 ARG A N 1
ATOM 730 C CA . ARG A 1 88 ? 1.150 -10.491 -10.464 1.00 85.00 88 ARG A CA 1
ATOM 731 C C . ARG A 1 88 ? 0.525 -9.330 -9.691 1.00 85.00 88 ARG A C 1
ATOM 733 O O . ARG A 1 88 ? 0.131 -9.513 -8.542 1.00 85.00 88 ARG A O 1
ATOM 740 N N . ASN A 1 89 ? 0.383 -8.161 -10.316 1.00 80.94 89 ASN A N 1
ATOM 741 C CA . ASN A 1 89 ? -0.210 -6.997 -9.664 1.00 80.94 89 ASN A CA 1
ATOM 742 C C . ASN A 1 89 ? -1.695 -7.194 -9.327 1.00 80.94 89 ASN A C 1
ATOM 744 O O . ASN A 1 89 ? -2.153 -6.767 -8.274 1.00 80.94 89 ASN A O 1
ATOM 748 N N . ARG A 1 90 ? -2.455 -7.876 -10.194 1.00 75.81 90 ARG A N 1
ATOM 749 C CA . ARG A 1 90 ? -3.863 -8.193 -9.913 1.00 75.81 90 ARG A CA 1
ATOM 750 C C . ARG A 1 90 ? -4.044 -9.100 -8.696 1.00 75.81 90 ARG A C 1
ATOM 752 O O . ARG A 1 90 ? -5.017 -8.925 -7.973 1.00 75.81 90 ARG A O 1
ATOM 759 N N . LYS A 1 91 ? -3.134 -10.053 -8.485 1.00 68.38 91 LYS A N 1
ATOM 760 C CA . LYS A 1 91 ? -3.234 -11.044 -7.401 1.00 68.38 91 LYS A CA 1
ATOM 761 C C . LYS A 1 91 ? -2.750 -10.524 -6.051 1.00 68.38 91 LYS A C 1
ATOM 763 O O . LYS A 1 91 ? -3.332 -10.856 -5.036 1.00 68.38 91 LYS A O 1
ATOM 768 N N . SER A 1 92 ? -1.760 -9.642 -6.044 1.00 65.75 92 SER A N 1
ATOM 769 C CA . SER A 1 92 ? -1.175 -9.080 -4.816 1.00 65.75 92 SER A CA 1
ATOM 770 C C . SER A 1 92 ? -2.060 -8.081 -4.070 1.00 65.75 92 SER A C 1
ATOM 772 O O . SER A 1 92 ? -1.670 -7.580 -3.019 1.00 65.75 92 SER A O 1
ATOM 774 N N . LYS A 1 93 ? -3.241 -7.776 -4.607 1.00 62.94 93 LYS A N 1
ATOM 775 C CA . LYS A 1 93 ? -4.204 -6.853 -4.008 1.00 62.94 93 LYS A CA 1
ATOM 776 C C . LYS A 1 93 ? -4.670 -7.267 -2.608 1.00 62.94 93 LYS A C 1
ATOM 778 O O . LYS A 1 93 ? -5.102 -6.400 -1.864 1.00 62.94 93 LYS A O 1
ATOM 783 N N . TYR A 1 94 ? -4.540 -8.547 -2.261 1.00 64.44 94 TYR A N 1
ATOM 784 C CA . TYR A 1 94 ? -5.037 -9.116 -1.008 1.00 64.44 94 TYR A CA 1
ATOM 785 C C . TYR A 1 94 ? -4.005 -9.121 0.136 1.00 64.44 94 TYR A C 1
ATOM 787 O O . TYR A 1 94 ? -4.381 -9.357 1.278 1.00 64.44 94 TYR A O 1
ATOM 795 N N . ASP A 1 95 ? -2.720 -8.839 -0.128 1.00 74.44 95 ASP A N 1
ATOM 796 C CA . ASP A 1 95 ? -1.674 -8.807 0.908 1.00 74.44 95 ASP A CA 1
ATOM 797 C C . ASP A 1 95 ? -0.866 -7.500 0.853 1.00 74.44 95 ASP A C 1
ATOM 799 O O . ASP A 1 95 ? -0.140 -7.211 -0.103 1.00 74.44 95 ASP A O 1
ATOM 803 N N . ARG A 1 96 ? -0.934 -6.729 1.943 1.00 77.19 96 ARG A N 1
ATOM 804 C CA . ARG A 1 96 ? -0.179 -5.484 2.169 1.00 77.19 96 ARG A CA 1
ATOM 805 C C . ARG A 1 96 ? 1.332 -5.630 1.933 1.00 77.19 96 ARG A C 1
ATOM 807 O O . ARG A 1 96 ? 1.960 -4.748 1.339 1.00 77.19 96 ARG A O 1
ATOM 814 N N . LYS A 1 97 ? 1.928 -6.764 2.325 1.00 77.38 97 LYS A N 1
ATOM 815 C CA . LYS A 1 97 ? 3.356 -7.050 2.114 1.00 77.38 97 LYS A CA 1
ATOM 816 C C . LYS A 1 97 ? 3.644 -7.335 0.647 1.00 77.38 97 LYS A C 1
ATOM 818 O O . LYS A 1 97 ? 4.727 -6.999 0.159 1.00 77.38 97 LYS A O 1
ATOM 823 N N . GLU A 1 98 ? 2.701 -7.937 -0.069 1.00 79.69 98 GLU A N 1
ATOM 824 C CA . GLU A 1 98 ? 2.829 -8.161 -1.505 1.00 79.69 98 GLU A CA 1
ATOM 825 C C . GLU A 1 98 ? 2.701 -6.868 -2.305 1.00 79.69 98 GLU A C 1
ATOM 827 O O . GLU A 1 98 ? 3.496 -6.675 -3.226 1.00 79.69 98 GLU A O 1
ATOM 832 N N . VAL A 1 99 ? 1.809 -5.945 -1.919 1.00 79.94 99 VAL A N 1
ATOM 833 C CA . VAL A 1 99 ? 1.676 -4.627 -2.572 1.00 79.94 99 VAL A CA 1
ATOM 834 C C . VAL A 1 99 ? 3.023 -3.895 -2.570 1.00 79.94 99 VAL A C 1
ATOM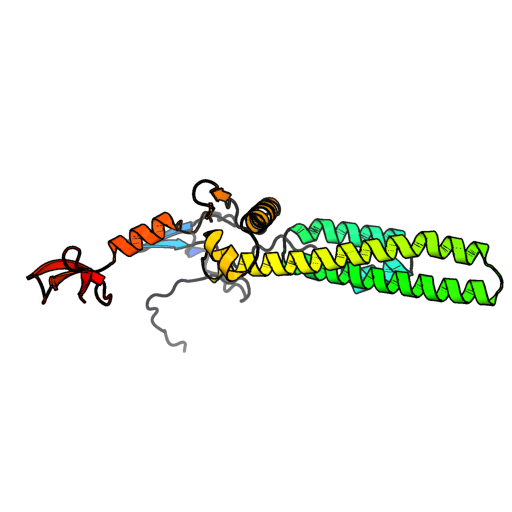 836 O O . VAL A 1 99 ? 3.511 -3.477 -3.625 1.00 79.94 99 VAL A O 1
ATOM 839 N N . ALA A 1 100 ? 3.702 -3.849 -1.418 1.00 83.06 100 ALA A N 1
ATOM 840 C CA . ALA A 1 100 ? 5.028 -3.242 -1.306 1.00 83.06 100 ALA A CA 1
ATOM 841 C C . ALA A 1 100 ? 6.107 -3.997 -2.113 1.00 83.06 100 ALA A C 1
ATOM 843 O O . ALA A 1 100 ? 6.934 -3.378 -2.792 1.00 83.06 100 ALA A O 1
ATOM 844 N N . LYS A 1 101 ? 6.118 -5.340 -2.081 1.00 83.06 101 LYS A N 1
ATOM 845 C CA . LYS A 1 101 ? 7.051 -6.166 -2.881 1.00 83.06 101 LYS A CA 1
ATOM 846 C C . LYS A 1 101 ? 6.845 -5.976 -4.385 1.00 83.06 101 LYS A C 1
ATOM 848 O O . LYS A 1 101 ? 7.810 -6.003 -5.158 1.00 83.06 101 LYS A O 1
ATOM 853 N N . ASN A 1 102 ? 5.603 -5.792 -4.815 1.00 84.31 102 ASN A N 1
ATOM 854 C CA . ASN A 1 102 ? 5.268 -5.506 -6.197 1.00 84.31 102 ASN A CA 1
ATOM 855 C C . ASN A 1 102 ? 5.743 -4.121 -6.596 1.00 84.31 102 ASN A C 1
ATOM 857 O O . ASN A 1 102 ? 6.422 -4.021 -7.611 1.00 84.31 102 ASN A O 1
ATOM 861 N N . GLY A 1 103 ? 5.519 -3.098 -5.771 1.00 85.12 103 GLY A N 1
ATOM 862 C CA . GLY A 1 103 ? 6.066 -1.764 -6.019 1.00 85.12 103 GLY A CA 1
ATOM 863 C C . GLY A 1 103 ? 7.589 -1.779 -6.229 1.00 85.12 103 GLY A C 1
ATOM 864 O O . GLY A 1 103 ? 8.080 -1.219 -7.208 1.00 85.12 103 GLY A O 1
ATOM 865 N N . LYS A 1 104 ? 8.337 -2.553 -5.421 1.00 87.81 104 LYS A N 1
ATOM 866 C CA . LYS A 1 104 ? 9.784 -2.778 -5.644 1.00 87.81 104 LYS A CA 1
ATOM 867 C C . LYS A 1 104 ? 10.084 -3.432 -6.994 1.00 87.81 104 LYS A C 1
ATOM 869 O O . LYS A 1 104 ? 11.061 -3.082 -7.639 1.00 87.81 104 LYS A O 1
ATOM 874 N N . THR A 1 105 ? 9.244 -4.367 -7.433 1.00 87.06 105 THR A N 1
ATOM 875 C CA . THR A 1 105 ? 9.395 -5.037 -8.733 1.00 87.06 105 THR A CA 1
ATOM 876 C C . THR A 1 105 ? 9.144 -4.074 -9.897 1.00 87.06 105 THR A C 1
ATOM 878 O O . THR A 1 105 ? 9.922 -4.076 -10.846 1.00 87.06 105 THR A O 1
ATOM 881 N N . PHE A 1 106 ? 8.120 -3.218 -9.808 1.00 88.06 106 PHE A N 1
ATOM 882 C CA . PHE A 1 106 ? 7.868 -2.141 -10.775 1.00 88.06 106 PHE A CA 1
ATOM 883 C C . PHE A 1 106 ? 9.057 -1.177 -10.863 1.00 88.06 106 PHE A C 1
ATOM 885 O O . PHE A 1 106 ? 9.502 -0.855 -11.963 1.00 88.06 106 PHE A O 1
ATOM 892 N N . PHE A 1 107 ? 9.621 -0.791 -9.716 1.00 89.75 107 PHE A N 1
ATOM 893 C CA . PHE A 1 107 ? 10.821 0.042 -9.655 1.00 89.75 107 PHE A CA 1
ATOM 894 C C . PHE A 1 107 ? 12.037 -0.642 -10.303 1.00 89.75 107 PHE A C 1
ATOM 896 O O . PHE A 1 107 ? 12.705 -0.042 -11.138 1.00 89.75 107 PHE A O 1
ATOM 903 N N . THR A 1 108 ? 12.295 -1.921 -10.003 1.00 88.62 108 THR A N 1
ATOM 904 C CA . THR A 1 108 ? 13.401 -2.669 -10.628 1.00 88.62 108 THR A CA 1
ATOM 905 C C . THR A 1 108 ? 13.244 -2.763 -12.145 1.00 88.62 108 THR A C 1
ATOM 907 O O . THR A 1 108 ? 14.201 -2.505 -12.869 1.00 88.62 108 THR A O 1
ATOM 910 N N . VAL A 1 109 ? 12.049 -3.105 -12.639 1.00 89.62 109 VAL A N 1
ATOM 911 C CA . VAL A 1 109 ? 11.776 -3.183 -14.083 1.00 89.62 109 VAL A CA 1
ATOM 912 C C . VAL A 1 109 ? 11.946 -1.812 -14.746 1.00 89.62 109 VAL A C 1
ATOM 914 O O . VAL A 1 109 ? 12.544 -1.737 -15.814 1.00 89.62 109 VAL A O 1
ATOM 917 N N . SER A 1 110 ? 11.494 -0.733 -14.097 1.00 91.56 110 SER A N 1
ATOM 918 C CA . SER A 1 110 ? 11.707 0.644 -14.560 1.00 91.56 110 SER A CA 1
ATOM 919 C C . SER A 1 110 ? 13.194 0.972 -14.726 1.00 91.56 110 SER A C 1
ATOM 921 O O . SER A 1 110 ? 13.602 1.413 -15.798 1.00 91.56 110 SER A O 1
ATOM 923 N N . CYS A 1 111 ? 14.019 0.701 -13.708 1.00 90.81 111 CYS A N 1
ATOM 924 C CA . CYS A 1 111 ? 15.459 0.948 -13.778 1.00 90.81 111 CYS A CA 1
ATOM 925 C C . CYS A 1 111 ? 16.123 0.155 -14.907 1.00 90.81 111 CYS A C 1
ATOM 927 O O . CYS A 1 111 ? 16.910 0.720 -15.658 1.00 90.81 111 CYS A O 1
ATOM 929 N N . VAL A 1 112 ? 15.782 -1.130 -15.059 1.00 90.12 112 VAL A N 1
ATOM 930 C CA . VAL A 1 112 ? 16.309 -1.966 -16.150 1.00 90.12 112 VAL A CA 1
ATOM 931 C C . VAL A 1 112 ? 15.963 -1.350 -17.506 1.00 90.12 112 VAL A C 1
ATOM 933 O O . VAL A 1 112 ? 16.842 -1.182 -18.346 1.00 90.12 112 VAL A O 1
ATOM 936 N N . LEU A 1 113 ? 14.708 -0.946 -17.701 1.00 88.69 113 LEU A N 1
ATOM 937 C CA . LEU A 1 113 ? 14.234 -0.370 -18.956 1.00 88.69 113 LEU A CA 1
ATOM 938 C C . LEU A 1 113 ? 14.916 0.971 -19.284 1.00 88.69 113 LEU A C 1
ATOM 940 O O . LEU A 1 113 ? 15.297 1.198 -20.429 1.00 88.69 113 LEU A O 1
ATOM 944 N N . LEU A 1 114 ? 15.136 1.828 -18.281 1.00 91.56 114 LEU A N 1
ATOM 945 C CA . LEU A 1 114 ? 15.856 3.097 -18.444 1.00 91.56 114 LEU A CA 1
ATOM 946 C C . LEU A 1 114 ? 17.347 2.893 -18.750 1.00 91.56 114 LEU A C 1
ATOM 948 O O . LEU A 1 114 ? 17.906 3.631 -19.557 1.00 91.56 114 LEU A O 1
ATOM 952 N N . VAL A 1 115 ? 17.987 1.878 -18.159 1.00 92.00 115 VAL A N 1
ATOM 953 C CA . VAL A 1 115 ? 19.379 1.521 -18.478 1.00 92.00 115 VAL A CA 1
ATOM 954 C C . VAL A 1 115 ? 19.496 1.054 -19.929 1.00 92.00 115 VAL A C 1
ATOM 956 O O . VAL A 1 115 ? 20.367 1.537 -20.647 1.00 92.00 115 VAL A O 1
ATOM 959 N N . PHE A 1 116 ? 18.599 0.178 -20.393 1.00 88.44 116 PHE A N 1
ATOM 960 C CA . PHE A 1 116 ? 18.577 -0.245 -21.798 1.00 88.44 116 PHE A CA 1
ATOM 961 C C . PHE A 1 116 ? 18.301 0.920 -22.754 1.00 88.44 116 PHE A C 1
ATOM 963 O O . PHE A 1 116 ? 18.948 1.008 -23.796 1.00 88.44 116 PHE A O 1
ATOM 970 N N . ALA A 1 117 ? 17.406 1.841 -22.386 1.00 90.31 117 ALA A N 1
ATOM 971 C CA . ALA A 1 117 ? 17.158 3.052 -23.164 1.00 90.31 117 ALA A CA 1
ATOM 972 C C . ALA A 1 117 ? 18.418 3.924 -23.274 1.00 90.31 117 ALA A C 1
ATOM 974 O O . ALA A 1 117 ? 18.762 4.365 -24.367 1.00 90.31 117 ALA A O 1
ATOM 975 N N . GLY A 1 118 ? 19.137 4.125 -22.164 1.00 91.31 118 GLY A N 1
ATOM 976 C CA . GLY A 1 118 ? 20.389 4.881 -22.142 1.00 91.31 118 GLY A CA 1
ATOM 977 C C . GLY A 1 118 ? 21.483 4.230 -22.988 1.00 91.31 118 GLY A C 1
ATOM 978 O O . GLY A 1 118 ? 22.074 4.891 -23.837 1.00 91.31 118 GLY A O 1
ATOM 979 N N . LEU A 1 119 ? 21.720 2.927 -22.813 1.00 91.50 119 LEU A N 1
ATOM 980 C CA . LEU A 1 119 ? 22.720 2.187 -23.592 1.00 91.50 119 LEU A CA 1
ATOM 981 C C . LEU A 1 119 ? 22.397 2.188 -25.092 1.00 91.50 119 LEU A C 1
ATOM 983 O O . LEU A 1 119 ? 23.280 2.445 -25.909 1.00 91.50 119 LEU A O 1
ATOM 987 N N . GLY A 1 120 ? 21.131 1.953 -25.454 1.00 88.81 120 GLY A N 1
ATOM 988 C CA . GLY A 1 120 ? 20.674 2.008 -26.842 1.00 88.81 120 GLY A CA 1
ATOM 989 C C . GLY A 1 120 ? 20.849 3.399 -27.448 1.00 88.81 120 GLY A C 1
ATOM 990 O O . GLY A 1 120 ? 21.354 3.525 -28.561 1.00 88.81 120 GLY A O 1
ATOM 991 N N . PHE A 1 121 ? 20.521 4.447 -26.691 1.00 91.06 121 PHE A N 1
ATOM 992 C CA . PHE A 1 121 ? 20.705 5.833 -27.111 1.00 91.06 121 PHE A CA 1
ATOM 993 C C . PHE A 1 121 ? 22.178 6.172 -27.379 1.00 91.06 121 PHE A C 1
ATOM 995 O O . PHE A 1 121 ? 22.499 6.679 -28.454 1.00 91.06 121 PHE A O 1
ATOM 1002 N N . PHE A 1 122 ? 23.083 5.832 -26.454 1.00 92.06 122 PHE A N 1
ATOM 1003 C CA . PHE A 1 122 ? 24.525 6.040 -26.638 1.00 92.06 122 PHE A CA 1
ATOM 1004 C C . PHE A 1 122 ? 25.069 5.276 -27.851 1.00 92.06 122 PHE A C 1
ATOM 1006 O O . PHE A 1 122 ? 25.846 5.836 -28.623 1.00 92.06 122 PHE A O 1
ATOM 1013 N N . SER A 1 123 ? 24.629 4.031 -28.054 1.00 92.62 123 SER A N 1
ATOM 1014 C CA . SER A 1 123 ? 25.026 3.231 -29.217 1.00 92.62 123 SER A CA 1
ATOM 1015 C C . SER A 1 123 ? 24.557 3.850 -30.537 1.00 92.62 123 SER A C 1
ATOM 1017 O O . SER A 1 123 ? 25.322 3.879 -31.496 1.00 92.62 123 SER A O 1
ATOM 1019 N N . CYS A 1 124 ? 23.322 4.353 -30.604 1.00 92.38 124 CYS A N 1
ATOM 1020 C CA . CYS A 1 124 ? 22.787 4.957 -31.827 1.00 92.38 124 CYS A CA 1
ATOM 1021 C C . CYS A 1 124 ? 23.491 6.282 -32.158 1.00 92.38 124 CYS A C 1
ATOM 1023 O O . CYS A 1 124 ? 23.808 6.532 -33.319 1.00 92.38 124 CYS A O 1
ATOM 1025 N N . ILE A 1 125 ? 23.806 7.102 -31.146 1.00 91.25 125 ILE A N 1
ATOM 1026 C CA . ILE A 1 125 ? 24.580 8.339 -31.337 1.00 91.25 125 ILE A CA 1
ATOM 1027 C C . ILE A 1 125 ? 25.984 8.043 -31.860 1.00 91.25 125 ILE A C 1
ATOM 1029 O O . ILE A 1 125 ? 26.429 8.711 -32.791 1.00 91.25 125 ILE A O 1
ATOM 1033 N N . ALA A 1 126 ? 26.673 7.048 -31.296 1.00 92.69 126 ALA A N 1
ATOM 1034 C CA . ALA A 1 126 ? 28.022 6.680 -31.730 1.00 92.69 126 ALA A CA 1
ATOM 1035 C C . ALA A 1 126 ? 28.076 6.269 -33.213 1.00 92.69 126 ALA A C 1
ATOM 1037 O O . ALA A 1 126 ? 29.085 6.499 -33.876 1.00 92.69 126 ALA A O 1
ATOM 1038 N N . ASN A 1 127 ? 26.974 5.725 -33.738 1.00 93.12 127 ASN A N 1
ATOM 1039 C CA . ASN A 1 127 ? 26.835 5.309 -35.133 1.00 93.12 127 ASN A CA 1
ATOM 1040 C C . ASN A 1 127 ? 26.199 6.384 -36.041 1.00 93.12 127 ASN A C 1
ATOM 1042 O O . ASN A 1 127 ? 25.985 6.133 -37.223 1.00 93.12 127 ASN A O 1
ATOM 1046 N N . GLY A 1 128 ? 25.881 7.575 -35.516 1.00 92.62 128 GLY A N 1
ATOM 1047 C CA . GLY A 1 128 ? 25.253 8.664 -36.277 1.00 92.62 128 GLY A CA 1
ATOM 1048 C C . GLY A 1 128 ? 23.763 8.464 -36.592 1.00 92.62 128 GLY A C 1
ATOM 1049 O O . GLY A 1 128 ? 23.187 9.224 -37.371 1.00 92.62 128 GLY A O 1
ATOM 1050 N N . GLU A 1 129 ? 23.104 7.477 -35.983 1.00 92.81 129 GLU A N 1
ATOM 1051 C CA . GLU A 1 129 ? 21.698 7.151 -36.228 1.00 92.81 129 GLU A CA 1
ATOM 1052 C C . GLU A 1 129 ? 20.755 7.939 -35.298 1.00 92.81 129 GLU A C 1
ATOM 1054 O O . GLU A 1 129 ? 20.122 7.413 -34.381 1.00 92.81 129 GLU A O 1
ATOM 1059 N N . PHE A 1 130 ? 20.636 9.247 -35.523 1.00 89.88 130 PHE A N 1
ATOM 1060 C CA . PHE A 1 130 ? 19.847 10.118 -34.640 1.00 89.88 130 PHE A CA 1
ATOM 1061 C C . PHE A 1 130 ? 18.342 9.805 -34.631 1.00 89.88 130 PHE A C 1
ATOM 1063 O O . PHE A 1 130 ? 17.686 9.946 -33.598 1.00 89.88 130 PHE A O 1
ATOM 1070 N N . SER A 1 131 ? 17.780 9.368 -35.763 1.00 89.56 131 SER A N 1
ATOM 1071 C CA . SER A 1 131 ? 16.346 9.062 -35.867 1.00 89.56 131 SER A CA 1
ATOM 1072 C C . SER A 1 131 ? 15.956 7.842 -35.023 1.00 89.56 131 SER A C 1
ATOM 1074 O O . SER A 1 131 ? 14.975 7.890 -34.274 1.00 89.56 131 SER A O 1
ATOM 1076 N N . THR A 1 132 ? 16.762 6.775 -35.068 1.00 88.19 132 THR A N 1
ATOM 1077 C CA . THR A 1 132 ? 16.544 5.566 -34.260 1.00 88.19 132 THR A CA 1
ATOM 1078 C C . THR A 1 132 ? 16.752 5.872 -32.777 1.00 88.19 132 THR A C 1
ATOM 1080 O O . THR A 1 132 ? 15.896 5.516 -31.962 1.00 88.19 132 THR A O 1
ATOM 1083 N N . ALA A 1 133 ? 17.787 6.648 -32.432 1.00 88.88 133 ALA A N 1
ATOM 1084 C CA . ALA A 1 133 ? 18.041 7.120 -31.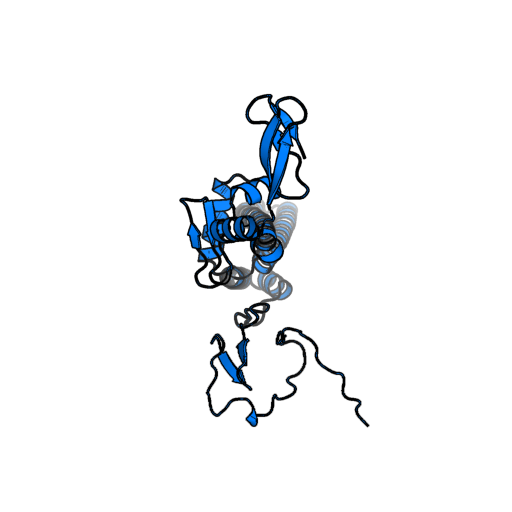069 1.00 88.88 133 ALA A CA 1
ATOM 1085 C C . ALA A 1 133 ? 16.837 7.874 -30.477 1.00 88.88 133 ALA A C 1
ATOM 1087 O O . ALA A 1 133 ? 16.409 7.605 -29.350 1.00 88.88 133 ALA A O 1
ATOM 1088 N N . PHE A 1 134 ? 16.259 8.797 -31.250 1.00 89.19 134 PHE A N 1
ATOM 1089 C CA . PHE A 1 134 ? 15.106 9.585 -30.822 1.00 89.19 134 PHE A CA 1
ATOM 1090 C C . PHE A 1 134 ? 13.861 8.714 -30.632 1.00 89.19 134 PHE A C 1
ATOM 1092 O O . PHE A 1 134 ? 13.166 8.837 -29.622 1.00 89.19 134 PHE A O 1
ATOM 1099 N N . SER A 1 135 ? 13.610 7.778 -31.553 1.00 86.75 135 SER A N 1
ATOM 1100 C CA . SER A 1 135 ? 12.483 6.849 -31.432 1.00 86.75 135 SER A CA 1
ATOM 1101 C C . SER A 1 135 ? 12.574 5.989 -30.163 1.00 86.75 135 SER A C 1
ATOM 1103 O O . SER A 1 135 ? 11.586 5.853 -29.440 1.00 86.75 135 SER A O 1
ATOM 1105 N N . ALA A 1 136 ? 13.766 5.487 -29.820 1.00 83.56 136 ALA A N 1
ATOM 1106 C CA . ALA A 1 136 ? 13.979 4.687 -28.618 1.00 83.56 136 ALA A CA 1
ATOM 1107 C C . ALA A 1 136 ? 13.702 5.490 -27.335 1.00 83.56 136 ALA A C 1
ATOM 1109 O O . ALA A 1 136 ? 13.049 4.983 -26.420 1.00 83.56 136 ALA A O 1
ATOM 1110 N N . LEU A 1 137 ? 14.127 6.757 -27.276 1.00 88.75 137 LEU A N 1
ATOM 1111 C CA . LEU A 1 137 ? 13.827 7.627 -26.136 1.00 88.75 137 LEU A CA 1
ATOM 1112 C C . LEU A 1 137 ? 12.321 7.826 -25.952 1.00 88.75 137 LEU A C 1
ATOM 1114 O O . LEU A 1 137 ? 11.817 7.661 -24.841 1.00 88.75 137 LEU A O 1
ATOM 1118 N N . VAL A 1 138 ? 11.603 8.135 -27.033 1.00 90.38 138 VAL A N 1
ATOM 1119 C CA . VAL A 1 138 ? 10.157 8.403 -26.990 1.00 90.38 138 VAL A CA 1
ATOM 1120 C C . VAL A 1 138 ? 9.363 7.175 -26.537 1.00 90.38 138 VAL A C 1
ATOM 1122 O O . VAL A 1 138 ? 8.370 7.326 -25.831 1.00 90.38 138 VAL A O 1
ATOM 1125 N N . TYR A 1 139 ? 9.800 5.959 -26.875 1.00 86.38 139 TYR A N 1
ATOM 1126 C CA . TYR A 1 139 ? 9.113 4.737 -26.446 1.00 86.38 139 TYR A CA 1
ATOM 1127 C C . TYR A 1 139 ? 9.488 4.289 -25.029 1.00 86.38 139 TYR A C 1
ATOM 1129 O O . TYR A 1 139 ? 8.608 3.989 -24.218 1.00 86.38 139 TYR A O 1
ATOM 1137 N N . PHE A 1 140 ? 10.781 4.220 -24.706 1.00 87.38 140 PHE A N 1
ATOM 1138 C CA . PHE A 1 140 ? 11.225 3.591 -23.462 1.00 87.38 140 PHE A CA 1
ATOM 1139 C C . PHE A 1 140 ? 11.228 4.549 -22.269 1.00 87.38 140 PHE A C 1
ATOM 1141 O O . PHE A 1 140 ? 10.892 4.132 -21.160 1.00 87.38 140 PHE A O 1
ATOM 1148 N N . VAL A 1 141 ? 11.551 5.833 -22.453 1.00 90.88 141 VAL A N 1
ATOM 1149 C CA . VAL A 1 141 ? 11.650 6.765 -21.318 1.00 90.88 141 VAL A CA 1
ATOM 1150 C C . VAL A 1 141 ? 10.289 7.016 -20.662 1.00 90.88 141 VAL A C 1
ATOM 1152 O O . VAL A 1 141 ? 10.198 6.821 -19.447 1.00 90.88 141 VAL A O 1
ATOM 1155 N N . PRO A 1 142 ? 9.204 7.350 -21.391 1.00 91.75 142 PRO A N 1
ATOM 1156 C CA . PRO A 1 142 ? 7.897 7.554 -20.766 1.00 91.75 142 PRO A CA 1
ATOM 1157 C C . PRO A 1 142 ? 7.382 6.302 -20.049 1.00 91.75 142 PRO A C 1
ATOM 1159 O O . PRO A 1 142 ? 6.884 6.394 -18.926 1.00 91.75 142 PRO A O 1
ATOM 1162 N N . ALA A 1 143 ? 7.563 5.120 -20.650 1.00 88.44 143 ALA A N 1
ATOM 1163 C CA . ALA A 1 143 ? 7.188 3.852 -20.029 1.00 88.44 143 ALA A CA 1
ATOM 1164 C C . ALA A 1 143 ? 7.988 3.589 -18.740 1.00 88.44 143 ALA A C 1
ATOM 1166 O O . ALA A 1 143 ? 7.417 3.200 -17.718 1.00 88.44 143 ALA A O 1
ATOM 1167 N N . GLY A 1 144 ? 9.300 3.845 -18.765 1.00 90.94 144 GLY A N 1
ATOM 1168 C CA . GLY A 1 144 ? 10.184 3.716 -17.611 1.00 90.94 144 GLY A CA 1
ATOM 1169 C C . GLY A 1 144 ? 9.790 4.655 -16.472 1.00 90.94 144 GLY A C 1
ATOM 1170 O O . GLY A 1 144 ? 9.622 4.200 -15.339 1.00 90.94 144 GLY A O 1
ATOM 1171 N N . LEU A 1 145 ? 9.570 5.938 -16.767 1.00 93.62 145 LEU A N 1
ATOM 1172 C CA . LEU A 1 145 ? 9.143 6.939 -15.784 1.00 93.62 145 LEU A CA 1
ATOM 1173 C C . LEU A 1 145 ? 7.776 6.600 -15.176 1.00 93.62 145 LEU A C 1
ATOM 1175 O O . LEU A 1 145 ? 7.625 6.635 -13.954 1.00 93.62 145 LEU A O 1
ATOM 1179 N N . PHE A 1 146 ? 6.806 6.188 -15.998 1.00 93.19 146 PHE A N 1
ATOM 1180 C CA . PHE A 1 146 ? 5.484 5.770 -15.527 1.00 93.19 146 PHE A CA 1
ATOM 1181 C C . PHE A 1 146 ? 5.561 4.578 -14.561 1.00 93.19 146 PHE A C 1
ATOM 1183 O O . PHE A 1 146 ? 4.941 4.591 -13.494 1.00 93.19 146 PHE A O 1
ATOM 1190 N N . LEU A 1 147 ? 6.354 3.554 -14.899 1.00 91.19 147 LEU A N 1
ATOM 1191 C CA . LEU A 1 147 ? 6.573 2.393 -14.030 1.00 91.19 147 LEU A CA 1
ATOM 1192 C C . LEU A 1 147 ? 7.271 2.783 -12.719 1.00 91.19 147 LEU A C 1
ATOM 1194 O O . LEU A 1 147 ? 6.941 2.218 -11.676 1.00 91.19 147 LEU A O 1
ATOM 1198 N N . ASN A 1 148 ? 8.194 3.749 -12.755 1.00 92.88 148 ASN A N 1
ATOM 1199 C CA . ASN A 1 148 ? 8.891 4.243 -11.566 1.00 92.88 148 ASN A CA 1
ATOM 1200 C C . ASN A 1 148 ? 7.932 4.946 -10.601 1.00 92.88 148 ASN A C 1
ATOM 1202 O O . ASN A 1 148 ? 7.864 4.602 -9.419 1.00 92.88 148 ASN A O 1
ATOM 1206 N N . TYR A 1 149 ? 7.148 5.886 -11.136 1.00 93.75 149 TYR A N 1
ATOM 1207 C CA . TYR A 1 149 ? 6.142 6.628 -10.388 1.00 93.75 149 TYR A CA 1
ATOM 1208 C C . TYR A 1 149 ? 5.140 5.672 -9.734 1.00 93.75 149 TYR A C 1
ATOM 1210 O O . TYR A 1 149 ? 4.945 5.696 -8.518 1.00 93.75 149 TYR A O 1
ATOM 1218 N N . LYS A 1 150 ? 4.581 4.745 -10.524 1.00 90.12 150 LYS A N 1
ATOM 1219 C CA . LYS A 1 150 ? 3.627 3.751 -10.025 1.00 90.12 150 LYS A CA 1
ATOM 1220 C C . LYS A 1 150 ? 4.248 2.818 -8.985 1.00 90.12 150 LYS A C 1
ATOM 1222 O O . LYS A 1 150 ? 3.621 2.541 -7.967 1.00 90.12 150 LYS A O 1
ATOM 1227 N N . GLY A 1 151 ? 5.476 2.351 -9.212 1.00 88.50 151 GLY A N 1
ATOM 1228 C CA . GLY A 1 151 ? 6.191 1.483 -8.277 1.00 88.50 151 GLY A CA 1
ATOM 1229 C C . GLY A 1 151 ? 6.441 2.156 -6.929 1.00 88.50 151 GLY A C 1
ATOM 1230 O O . GLY A 1 151 ? 6.175 1.560 -5.886 1.00 88.50 151 GLY A O 1
ATOM 1231 N N . SER A 1 152 ? 6.878 3.414 -6.948 1.00 90.31 152 SER A N 1
ATOM 1232 C CA . SER A 1 152 ? 7.112 4.212 -5.742 1.00 90.31 152 SER A CA 1
ATOM 1233 C C . SER A 1 152 ? 5.821 4.451 -4.960 1.00 90.31 152 SER A C 1
ATOM 1235 O O . SER A 1 152 ? 5.797 4.241 -3.745 1.00 90.31 152 SER A O 1
ATOM 1237 N N . ASN A 1 153 ? 4.727 4.786 -5.653 1.00 90.06 153 ASN A N 1
ATOM 1238 C CA . ASN A 1 153 ? 3.430 4.989 -5.011 1.00 90.06 153 ASN A CA 1
ATOM 1239 C C . ASN A 1 153 ? 2.914 3.702 -4.350 1.00 90.06 153 ASN A C 1
ATOM 1241 O O . ASN A 1 153 ? 2.497 3.725 -3.197 1.00 90.06 153 ASN A O 1
ATOM 1245 N N . MET A 1 154 ? 3.055 2.555 -5.021 1.00 87.88 154 MET A N 1
ATOM 1246 C CA . MET A 1 154 ? 2.690 1.251 -4.456 1.00 87.88 154 MET A CA 1
ATOM 1247 C C . MET A 1 154 ? 3.526 0.870 -3.224 1.00 87.88 154 MET A C 1
ATOM 1249 O O . MET A 1 154 ? 3.013 0.249 -2.296 1.00 87.88 154 MET A O 1
ATOM 1253 N N . ILE A 1 155 ? 4.819 1.220 -3.186 1.00 88.44 155 ILE A N 1
ATOM 1254 C CA . ILE A 1 155 ? 5.653 0.999 -1.991 1.00 88.44 155 ILE A CA 1
ATOM 1255 C C . ILE A 1 155 ? 5.137 1.848 -0.826 1.00 88.44 155 ILE A C 1
ATOM 1257 O O . ILE A 1 155 ? 5.050 1.348 0.297 1.00 88.44 155 ILE A O 1
ATOM 1261 N N . ALA A 1 156 ? 4.812 3.117 -1.081 1.00 89.94 156 ALA A N 1
ATOM 1262 C CA . ALA A 1 156 ? 4.281 4.022 -0.068 1.00 89.94 156 ALA A CA 1
ATOM 1263 C C . ALA A 1 156 ? 2.907 3.559 0.445 1.00 89.94 156 ALA A C 1
ATOM 1265 O O . ALA A 1 156 ? 2.697 3.500 1.654 1.00 89.94 156 ALA A O 1
ATOM 1266 N N . GLU A 1 157 ? 2.001 3.163 -0.451 1.00 88.62 157 GLU A N 1
ATOM 1267 C CA . GLU A 1 157 ? 0.703 2.559 -0.116 1.00 88.62 157 GLU A CA 1
ATOM 1268 C C . GLU A 1 157 ? 0.864 1.296 0.735 1.00 88.62 157 GLU A C 1
ATOM 1270 O O . GLU A 1 157 ? 0.285 1.207 1.812 1.00 88.62 157 GLU A O 1
ATOM 1275 N N . GLY A 1 158 ? 1.713 0.351 0.320 1.00 87.56 158 GLY A N 1
ATOM 1276 C CA . GLY A 1 158 ? 1.921 -0.888 1.073 1.00 87.56 158 GLY A CA 1
ATOM 1277 C C . GLY A 1 158 ? 2.447 -0.651 2.494 1.00 87.56 158 GLY A C 1
ATOM 1278 O O . GLY A 1 158 ? 2.025 -1.335 3.424 1.00 87.56 158 GLY A O 1
ATOM 1279 N N . LYS A 1 159 ? 3.323 0.347 2.691 1.00 89.81 159 LYS A N 1
ATOM 1280 C CA . LYS A 1 159 ? 3.791 0.748 4.031 1.00 89.81 159 LYS A CA 1
ATOM 1281 C C . LYS A 1 159 ? 2.673 1.355 4.879 1.00 89.81 159 LYS A C 1
ATOM 1283 O O . LYS A 1 159 ? 2.578 1.030 6.058 1.00 89.81 159 LYS A O 1
ATOM 1288 N N . ARG A 1 160 ? 1.834 2.214 4.290 1.00 90.50 160 ARG A N 1
ATOM 1289 C CA . ARG A 1 160 ? 0.666 2.789 4.976 1.00 90.50 160 ARG A CA 1
ATOM 1290 C C . ARG A 1 160 ? -0.305 1.698 5.415 1.00 90.50 160 ARG A C 1
ATOM 1292 O O . ARG A 1 160 ? -0.701 1.673 6.573 1.00 90.50 160 ARG A O 1
ATOM 1299 N N . TYR A 1 161 ? -0.600 0.744 4.535 1.00 91.12 161 TYR A N 1
ATOM 1300 C CA . TYR A 1 161 ? -1.501 -0.371 4.841 1.00 91.12 161 TYR A CA 1
ATOM 1301 C C . TYR A 1 161 ? -0.954 -1.279 5.938 1.00 91.12 161 TYR A C 1
ATOM 1303 O O . TYR A 1 161 ? -1.715 -1.744 6.781 1.00 91.12 161 TYR A O 1
ATOM 1311 N N . ASP A 1 162 ? 0.359 -1.514 5.968 1.00 89.00 162 ASP A N 1
ATOM 1312 C CA . ASP A 1 162 ? 0.994 -2.266 7.053 1.00 89.00 162 ASP A CA 1
ATOM 1313 C C . ASP A 1 162 ? 0.922 -1.527 8.395 1.00 89.00 162 ASP A C 1
ATOM 1315 O O . ASP A 1 162 ? 0.629 -2.152 9.415 1.00 89.00 162 ASP A O 1
ATOM 1319 N N . ALA A 1 163 ? 1.090 -0.201 8.392 1.00 90.31 163 ALA A N 1
ATOM 1320 C CA . ALA A 1 163 ? 0.907 0.619 9.585 1.00 90.31 163 ALA A CA 1
ATOM 1321 C C . ALA A 1 163 ? -0.543 0.556 10.093 1.00 90.31 163 ALA A C 1
ATOM 1323 O O . ALA A 1 163 ? -0.760 0.193 11.246 1.00 90.31 163 ALA A O 1
ATOM 1324 N N . TYR A 1 164 ? -1.537 0.812 9.234 1.00 91.75 164 TYR A N 1
ATOM 1325 C CA . TYR A 1 164 ? -2.954 0.750 9.619 1.00 91.75 164 TYR A CA 1
ATOM 1326 C C . TYR A 1 164 ? -3.351 -0.631 10.125 1.00 91.75 164 TYR A C 1
ATOM 1328 O O . TYR A 1 164 ? -3.967 -0.743 11.179 1.00 91.75 164 TYR A O 1
ATOM 1336 N N . TYR A 1 165 ? -2.943 -1.691 9.426 1.00 89.06 165 TYR A N 1
ATOM 1337 C CA . TYR A 1 165 ? -3.216 -3.054 9.866 1.00 89.06 165 TYR A CA 1
ATOM 1338 C C . TYR A 1 165 ? -2.613 -3.330 11.250 1.00 89.06 165 TYR A C 1
ATOM 1340 O O . TYR A 1 165 ? -3.268 -3.925 12.099 1.00 89.06 165 TYR A O 1
ATOM 1348 N N . THR A 1 166 ? -1.376 -2.892 11.496 1.00 88.31 166 THR A N 1
ATOM 1349 C CA . THR A 1 166 ? -0.697 -3.111 12.782 1.00 88.31 166 THR A CA 1
ATOM 1350 C C . THR A 1 166 ? -1.377 -2.359 13.924 1.00 88.31 166 THR A C 1
ATOM 1352 O O . THR A 1 166 ? -1.527 -2.920 15.005 1.00 88.31 166 THR A O 1
ATOM 1355 N N . LEU A 1 167 ? -1.837 -1.129 13.690 1.00 90.00 167 LEU A N 1
ATOM 1356 C CA . LEU A 1 167 ? -2.573 -0.354 14.690 1.00 90.00 167 LEU A CA 1
ATOM 1357 C C . LEU A 1 167 ? -3.940 -0.988 14.989 1.00 90.00 167 LEU A C 1
ATOM 1359 O O . LEU A 1 167 ? -4.254 -1.274 16.140 1.00 90.00 167 LEU A O 1
ATOM 1363 N N . VAL A 1 168 ? -4.707 -1.310 13.947 1.00 89.69 168 VAL A N 1
ATOM 1364 C CA . VAL A 1 168 ? -6.077 -1.827 14.077 1.00 89.69 168 VAL A CA 1
ATOM 1365 C C . VAL A 1 168 ? -6.112 -3.247 14.641 1.00 89.69 168 VAL A C 1
ATOM 1367 O O . VAL A 1 168 ? -6.899 -3.554 15.534 1.00 89.69 168 VAL A O 1
ATOM 1370 N N . VAL A 1 169 ? -5.258 -4.138 14.135 1.00 86.06 169 VAL A N 1
ATOM 1371 C CA . VAL A 1 169 ? -5.266 -5.558 14.516 1.00 86.06 169 VAL A CA 1
ATOM 1372 C C . VAL A 1 169 ? -4.312 -5.828 15.677 1.00 86.06 169 VAL A C 1
ATOM 1374 O O . VAL A 1 169 ? -4.655 -6.591 16.578 1.00 86.06 169 VAL A O 1
ATOM 1377 N N . GLY A 1 170 ? -3.128 -5.215 15.672 1.00 80.38 170 GLY A N 1
ATOM 1378 C CA . GLY A 1 170 ? -2.094 -5.459 16.679 1.00 80.38 170 GLY A CA 1
ATOM 1379 C C . GLY A 1 170 ? -2.279 -4.654 17.965 1.00 80.38 170 GLY A C 1
ATOM 1380 O O . GLY A 1 170 ? -2.097 -5.209 19.042 1.00 80.38 170 GLY A O 1
ATOM 1381 N N . GLN A 1 171 ? -2.643 -3.374 17.860 1.00 80.81 171 GLN A N 1
ATOM 1382 C CA . GLN A 1 171 ? -2.823 -2.478 19.016 1.00 80.81 171 GLN A CA 1
ATOM 1383 C C . GLN A 1 171 ? -4.296 -2.253 19.389 1.00 80.81 171 GLN A C 1
ATOM 1385 O O . GLN A 1 171 ? -4.588 -1.630 20.400 1.00 80.81 171 GLN A O 1
ATOM 1390 N N . GLU A 1 172 ? -5.219 -2.801 18.595 1.00 83.56 172 GLU A N 1
ATOM 1391 C CA . GLU A 1 172 ? -6.672 -2.674 18.756 1.00 83.56 172 GLU A CA 1
ATOM 1392 C C . GLU A 1 172 ? -7.239 -1.244 18.670 1.00 83.56 172 GLU A C 1
ATOM 1394 O O . GLU A 1 172 ? -8.387 -1.007 19.077 1.00 83.56 172 GLU A O 1
ATOM 1399 N N . GLU A 1 173 ? -6.458 -0.328 18.098 1.00 84.00 173 GLU A N 1
ATOM 1400 C CA . GLU A 1 173 ? -6.807 1.070 17.848 1.00 84.00 173 GLU A CA 1
ATOM 1401 C C . GLU A 1 173 ? -7.775 1.142 16.664 1.00 84.00 173 GLU A C 1
ATOM 1403 O O . GLU A 1 173 ? -7.417 0.857 15.521 1.00 84.00 173 GLU A O 1
ATOM 1408 N N . SER A 1 174 ? -9.031 1.489 16.934 1.00 86.88 174 SER A N 1
ATOM 1409 C CA . SER A 1 174 ? -10.120 1.402 15.945 1.00 86.88 174 SER A CA 1
ATOM 1410 C C . SER A 1 174 ? -10.670 2.768 15.537 1.00 86.88 174 SER A C 1
ATOM 1412 O O . SER A 1 174 ? -11.308 2.880 14.491 1.00 86.88 174 SER A O 1
ATOM 1414 N N . LEU A 1 175 ? -10.376 3.832 16.291 1.00 90.94 175 LEU A N 1
ATOM 1415 C CA . LEU A 1 175 ? -10.832 5.180 15.967 1.00 90.94 175 LEU A CA 1
ATOM 1416 C C . LEU A 1 175 ? -9.917 5.853 14.943 1.00 90.94 175 LEU A C 1
ATOM 1418 O O . LEU A 1 175 ? -8.706 5.979 15.126 1.00 90.94 175 LEU A O 1
ATOM 1422 N N . LEU A 1 176 ? -10.515 6.440 13.907 1.00 92.69 176 LEU A N 1
ATOM 1423 C CA . LEU A 1 176 ? -9.800 7.185 12.865 1.00 92.69 176 LEU A CA 1
ATOM 1424 C C . LEU A 1 176 ? -8.998 8.358 13.433 1.00 92.69 176 LEU A C 1
ATOM 1426 O O . LEU A 1 176 ? -7.971 8.742 12.877 1.00 92.69 176 LEU A O 1
ATOM 1430 N N . ARG A 1 177 ? -9.447 8.939 14.551 1.00 91.88 177 ARG A N 1
ATOM 1431 C CA . ARG A 1 177 ? -8.708 9.995 15.250 1.00 91.88 177 ARG A CA 1
ATOM 1432 C C . ARG A 1 177 ? -7.394 9.478 15.836 1.00 91.88 177 ARG A C 1
ATOM 1434 O O . ARG A 1 177 ? -6.383 10.159 15.697 1.00 91.88 177 ARG A O 1
ATOM 1441 N N . GLU A 1 178 ? -7.411 8.316 16.475 1.00 90.75 178 GLU A N 1
ATOM 1442 C CA . GLU A 1 178 ? -6.224 7.704 17.081 1.00 90.75 178 GLU A CA 1
ATOM 1443 C C . GLU A 1 178 ? -5.253 7.255 15.991 1.00 90.75 178 GLU A C 1
ATOM 1445 O O . GLU A 1 178 ? -4.069 7.583 16.046 1.00 90.75 178 GLU A O 1
ATOM 1450 N N . LEU A 1 179 ? -5.773 6.657 14.914 1.00 91.81 179 LEU A N 1
ATOM 1451 C CA . LEU A 1 179 ? -4.986 6.312 13.729 1.00 91.81 179 LEU A CA 1
ATOM 1452 C C . LEU A 1 179 ? -4.338 7.547 13.085 1.00 91.81 179 LEU A C 1
ATOM 1454 O O . LEU A 1 179 ? -3.173 7.497 12.687 1.00 91.81 179 LEU A O 1
ATOM 1458 N N . SER A 1 180 ? -5.057 8.668 13.003 1.00 92.94 180 SER A N 1
ATOM 1459 C CA . SER A 1 180 ? -4.528 9.934 12.479 1.00 92.94 180 SER A CA 1
ATOM 1460 C C . SER A 1 180 ? -3.390 10.476 13.338 1.00 92.94 180 SER A C 1
ATOM 1462 O O . SER A 1 180 ? -2.344 10.841 12.804 1.00 92.94 180 SER A O 1
ATOM 1464 N N . LEU A 1 181 ? -3.542 10.449 14.665 1.00 92.62 181 LEU A N 1
ATOM 1465 C CA . LEU A 1 181 ? -2.491 10.869 15.594 1.00 92.62 181 LEU A CA 1
ATOM 1466 C C . LEU A 1 181 ? -1.265 9.947 15.541 1.00 92.62 181 LEU A C 1
ATOM 1468 O O . LEU A 1 181 ? -0.139 10.437 15.559 1.00 92.62 181 LEU A O 1
ATOM 1472 N N . ALA A 1 182 ? -1.472 8.634 15.434 1.00 91.38 182 ALA A N 1
ATOM 1473 C CA . ALA A 1 182 ? -0.394 7.649 15.405 1.00 91.38 182 ALA A CA 1
ATOM 1474 C C . ALA A 1 182 ? 0.388 7.649 14.082 1.00 91.38 182 ALA A C 1
ATOM 1476 O O . ALA A 1 182 ? 1.592 7.398 14.071 1.00 91.38 182 ALA A O 1
ATOM 1477 N N . THR A 1 183 ? -0.282 7.915 12.957 1.00 90.25 183 THR A N 1
ATOM 1478 C CA . THR A 1 183 ? 0.334 7.821 11.621 1.00 90.25 183 THR A CA 1
ATOM 1479 C C . THR A 1 183 ? 0.687 9.164 10.988 1.00 90.25 183 THR A C 1
ATOM 1481 O O . THR A 1 183 ? 1.461 9.193 10.032 1.00 90.25 183 THR A O 1
ATOM 1484 N N . GLY A 1 184 ? 0.137 10.269 11.494 1.00 91.88 184 GLY A N 1
ATOM 1485 C CA . GLY A 1 184 ? 0.323 11.612 10.942 1.00 91.88 184 GLY A CA 1
ATOM 1486 C C . GLY A 1 184 ? -0.471 11.895 9.660 1.00 91.88 184 GLY A C 1
ATOM 1487 O O . GLY A 1 184 ? -0.327 12.975 9.090 1.00 91.88 184 GLY A O 1
ATOM 1488 N N . TYR A 1 185 ? -1.305 10.960 9.191 1.00 93.25 185 TYR A N 1
ATOM 1489 C CA . TYR A 1 185 ? -2.172 11.165 8.027 1.00 93.25 185 TYR A CA 1
ATOM 1490 C C . TYR A 1 185 ? -3.505 11.804 8.418 1.00 93.25 185 TYR A C 1
ATOM 1492 O O . TYR A 1 185 ? -3.976 11.667 9.550 1.00 93.25 185 TYR A O 1
ATOM 1500 N N . THR A 1 186 ? -4.141 12.487 7.463 1.00 93.38 186 THR A N 1
ATOM 1501 C CA . THR A 1 186 ? -5.470 13.068 7.680 1.00 93.38 186 THR A CA 1
ATOM 1502 C C . THR A 1 186 ? -6.528 11.980 7.832 1.00 93.38 186 THR A C 1
ATOM 1504 O O . THR A 1 186 ? -6.381 10.871 7.306 1.00 93.38 186 THR A O 1
ATOM 1507 N N . LYS A 1 187 ? -7.617 12.296 8.539 1.00 93.31 187 LYS A N 1
ATOM 1508 C CA . LYS A 1 187 ? -8.728 11.356 8.736 1.00 93.31 187 LYS A CA 1
ATOM 1509 C C . LYS A 1 187 ? -9.341 10.924 7.408 1.00 93.31 187 LYS A C 1
ATOM 1511 O O . LYS A 1 187 ? -9.702 9.765 7.265 1.00 93.31 187 LYS A O 1
ATOM 1516 N N . GLU A 1 188 ? -9.411 11.830 6.440 1.00 92.50 188 GLU A N 1
ATOM 1517 C CA . GLU A 1 188 ? -9.956 11.588 5.106 1.00 92.50 188 GLU A CA 1
ATOM 1518 C C . GLU A 1 188 ? -9.089 10.594 4.329 1.00 92.50 188 GLU A C 1
ATOM 1520 O O . GLU A 1 188 ? -9.616 9.642 3.763 1.00 92.50 188 GLU A O 1
ATOM 1525 N N . THR A 1 189 ? -7.761 10.754 4.374 1.00 92.62 189 THR A N 1
ATOM 1526 C CA . THR A 1 189 ? -6.830 9.817 3.721 1.00 92.62 189 THR A CA 1
ATOM 1527 C C . THR A 1 189 ? -6.931 8.430 4.349 1.00 92.62 189 THR A C 1
ATOM 1529 O O . THR A 1 189 ? -6.982 7.428 3.642 1.00 92.62 189 THR A O 1
ATOM 1532 N N . ILE A 1 190 ? -6.989 8.368 5.683 1.00 94.44 190 ILE A N 1
ATOM 1533 C CA . ILE A 1 190 ? -7.126 7.105 6.416 1.00 94.44 190 ILE A CA 1
ATOM 1534 C C . ILE A 1 190 ? -8.458 6.438 6.088 1.00 94.44 190 ILE A C 1
ATOM 1536 O O . ILE A 1 190 ? -8.481 5.238 5.846 1.00 94.44 190 ILE A O 1
ATOM 1540 N N . ARG A 1 191 ? -9.550 7.205 6.044 1.00 94.50 191 ARG A N 1
ATOM 1541 C CA . ARG A 1 191 ? -10.880 6.723 5.664 1.00 94.50 191 ARG A CA 1
ATOM 1542 C C . ARG A 1 191 ? -10.840 6.042 4.296 1.00 94.50 191 ARG A C 1
ATOM 1544 O O . ARG A 1 191 ? -11.189 4.871 4.198 1.00 94.50 191 ARG A O 1
ATOM 1551 N N . GLU A 1 192 ? -10.347 6.741 3.275 1.00 93.75 192 GLU A N 1
ATOM 1552 C CA . GLU A 1 192 ? -10.259 6.209 1.908 1.00 93.75 192 GLU A CA 1
ATOM 1553 C C . GLU A 1 192 ? -9.350 4.981 1.811 1.00 93.75 192 GLU A C 1
ATOM 1555 O O . GLU A 1 192 ? -9.645 4.024 1.093 1.00 93.75 192 GLU A O 1
ATOM 1560 N N . ASP A 1 193 ? -8.226 4.994 2.526 1.00 92.81 193 ASP A N 1
ATOM 1561 C CA . ASP A 1 193 ? -7.292 3.877 2.529 1.00 92.81 193 ASP A CA 1
ATOM 1562 C C . ASP A 1 193 ? -7.872 2.653 3.256 1.00 92.81 193 ASP A C 1
ATOM 1564 O O . ASP A 1 193 ? -7.729 1.538 2.754 1.00 92.81 193 ASP A O 1
ATOM 1568 N N . LEU A 1 194 ? -8.569 2.832 4.383 1.00 93.56 194 LEU A N 1
ATOM 1569 C CA . LEU A 1 194 ? -9.246 1.751 5.108 1.00 93.56 194 LEU A CA 1
ATOM 1570 C C . LEU A 1 194 ? -10.415 1.173 4.307 1.00 93.56 194 LEU A C 1
ATOM 1572 O O . LEU A 1 194 ? -10.524 -0.048 4.216 1.00 93.56 194 LEU A O 1
ATOM 1576 N N . GLU A 1 195 ? -11.240 2.016 3.681 1.00 92.88 195 GLU A N 1
ATOM 1577 C CA . GLU A 1 195 ? -12.291 1.584 2.749 1.00 92.88 195 GLU A CA 1
ATOM 1578 C C . GLU A 1 195 ? -11.692 0.720 1.639 1.00 92.88 195 GLU A C 1
ATOM 1580 O O . GLU A 1 195 ? -12.133 -0.409 1.413 1.00 92.88 195 GLU A O 1
ATOM 1585 N N . ARG A 1 196 ? -10.596 1.184 1.025 1.00 90.44 196 ARG A N 1
ATOM 1586 C CA . ARG A 1 196 ? -9.888 0.405 0.008 1.00 90.44 196 ARG A CA 1
ATOM 1587 C C . ARG A 1 196 ? -9.357 -0.911 0.573 1.00 90.44 196 ARG A C 1
ATOM 1589 O O . ARG A 1 196 ? -9.459 -1.937 -0.089 1.00 90.44 196 ARG A O 1
ATOM 1596 N N . MET A 1 197 ? -8.807 -0.935 1.785 1.00 89.06 197 MET A N 1
ATOM 1597 C CA . MET A 1 197 ? -8.335 -2.174 2.417 1.00 89.06 197 MET A CA 1
ATOM 1598 C C . MET A 1 197 ? -9.477 -3.170 2.693 1.00 89.06 197 MET A C 1
ATOM 1600 O O . MET A 1 197 ? -9.273 -4.379 2.545 1.00 89.06 197 MET A O 1
ATOM 1604 N N . ILE A 1 198 ? -10.671 -2.686 3.048 1.00 89.88 198 ILE A N 1
ATOM 1605 C CA . ILE A 1 198 ? -11.882 -3.502 3.228 1.00 89.88 198 ILE A CA 1
ATOM 1606 C C . ILE A 1 198 ? -12.335 -4.083 1.882 1.00 89.88 198 ILE A C 1
ATOM 1608 O O . ILE A 1 198 ? -12.532 -5.294 1.770 1.00 89.88 198 ILE A O 1
ATOM 1612 N N . GLU A 1 199 ? -12.418 -3.261 0.832 1.00 87.31 199 GLU A N 1
ATOM 1613 C CA . GLU A 1 199 ? -12.757 -3.704 -0.531 1.00 87.31 199 GLU A CA 1
ATOM 1614 C C . GLU A 1 199 ? -11.770 -4.747 -1.067 1.00 87.31 199 GLU A C 1
ATOM 1616 O O . GLU A 1 199 ? -12.149 -5.727 -1.717 1.00 87.31 199 GLU A O 1
ATOM 1621 N N . LEU A 1 200 ? -10.486 -4.552 -0.766 1.00 82.44 200 LEU A N 1
ATOM 1622 C CA . LEU A 1 200 ? -9.404 -5.466 -1.109 1.00 82.44 200 LEU A CA 1
ATOM 1623 C C . LEU A 1 200 ? -9.386 -6.726 -0.234 1.00 82.44 200 LEU A C 1
ATOM 1625 O O . LEU A 1 200 ? -8.518 -7.571 -0.437 1.00 82.44 200 LEU A O 1
ATOM 1629 N N . LYS A 1 201 ? -10.336 -6.889 0.699 1.00 82.81 201 LYS A N 1
ATOM 1630 C CA . LYS A 1 201 ? -10.458 -8.044 1.604 1.00 82.81 201 LYS A CA 1
ATOM 1631 C C . LYS A 1 201 ? -9.176 -8.314 2.399 1.00 82.81 201 LYS A C 1
ATOM 1633 O O . LYS A 1 201 ? -8.839 -9.466 2.657 1.00 82.81 201 LYS A O 1
ATOM 1638 N N . ILE A 1 202 ? -8.451 -7.247 2.746 1.00 83.06 202 ILE A N 1
ATOM 1639 C CA . ILE A 1 202 ? -7.254 -7.318 3.595 1.00 83.06 202 ILE A CA 1
ATOM 1640 C C . ILE A 1 202 ? -7.664 -7.556 5.056 1.00 83.06 202 ILE A C 1
ATOM 1642 O O . ILE A 1 202 ? -6.939 -8.210 5.804 1.00 83.06 202 ILE A O 1
ATOM 1646 N N . PHE A 1 203 ? -8.824 -7.029 5.454 1.00 84.94 203 PHE A N 1
ATOM 1647 C CA . PHE A 1 203 ? -9.438 -7.265 6.759 1.00 84.94 203 PHE A CA 1
ATOM 1648 C C . PHE A 1 203 ? -10.403 -8.463 6.741 1.00 84.94 203 PHE A C 1
ATOM 1650 O O . PHE A 1 203 ? -10.754 -8.992 5.683 1.00 84.94 203 PHE A O 1
ATOM 1657 N N . GLU A 1 204 ? -10.822 -8.896 7.932 1.00 79.25 204 GLU A N 1
ATOM 1658 C CA . GLU A 1 204 ? -11.767 -9.999 8.127 1.00 79.25 204 GLU A CA 1
ATOM 1659 C C . GLU A 1 204 ? -13.115 -9.746 7.423 1.00 79.25 204 GLU A C 1
ATOM 1661 O O . GLU A 1 204 ? -13.544 -8.612 7.193 1.00 79.25 204 GLU A O 1
ATOM 1666 N N . ARG A 1 205 ? -13.821 -10.825 7.060 1.00 75.56 205 ARG A N 1
ATOM 1667 C CA . ARG A 1 205 ? -15.135 -10.705 6.410 1.00 75.56 205 ARG A CA 1
ATOM 1668 C C . ARG A 1 205 ? -16.141 -10.086 7.365 1.00 75.56 205 ARG A C 1
ATOM 1670 O O . ARG A 1 205 ? -16.390 -10.653 8.417 1.00 75.56 205 ARG A O 1
ATOM 1677 N N . GLY A 1 206 ? -16.782 -9.002 6.942 1.00 79.25 206 GLY A N 1
ATOM 1678 C CA . GLY A 1 206 ? -17.729 -8.266 7.779 1.00 79.25 206 GLY A CA 1
ATOM 1679 C C . GLY A 1 206 ? -17.096 -7.081 8.503 1.00 79.25 206 GLY A C 1
ATOM 1680 O O . GLY A 1 206 ? -17.791 -6.422 9.264 1.00 79.25 206 GLY A O 1
ATOM 1681 N N . THR A 1 207 ? -15.816 -6.778 8.255 1.00 87.56 207 THR A N 1
ATOM 1682 C CA . THR A 1 207 ? -15.247 -5.482 8.629 1.00 87.56 207 THR A CA 1
ATOM 1683 C C . THR A 1 207 ? -15.919 -4.371 7.830 1.00 87.56 207 THR A C 1
ATOM 1685 O O . THR A 1 207 ? -16.031 -4.456 6.606 1.00 87.56 207 THR A O 1
ATOM 1688 N N . TYR A 1 208 ? -16.348 -3.325 8.526 1.00 90.94 208 TYR A N 1
ATOM 1689 C CA . TYR A 1 208 ? -16.919 -2.126 7.926 1.00 90.94 208 TYR A CA 1
ATOM 1690 C C . TYR A 1 208 ? -16.435 -0.884 8.669 1.00 90.94 208 TYR A C 1
ATOM 1692 O O . TYR A 1 208 ? -15.924 -0.964 9.789 1.00 90.94 208 TYR A O 1
ATOM 1700 N N . LEU A 1 209 ? -16.584 0.268 8.023 1.00 92.56 209 LEU A N 1
ATOM 1701 C CA . LEU A 1 209 ? -16.286 1.555 8.624 1.00 92.56 209 LEU A CA 1
ATOM 1702 C C . LEU A 1 209 ? -17.586 2.204 9.111 1.00 92.56 209 LEU A C 1
ATOM 1704 O O . LEU A 1 209 ? -18.505 2.410 8.321 1.00 92.56 209 LEU A O 1
ATOM 1708 N N . ASP A 1 210 ? -17.672 2.510 10.404 1.00 90.19 210 ASP A N 1
ATOM 1709 C CA . ASP A 1 210 ? -18.772 3.292 10.966 1.00 90.19 210 ASP A CA 1
ATOM 1710 C C . ASP A 1 210 ? -18.457 4.785 10.830 1.00 90.19 210 ASP A C 1
ATOM 1712 O O . ASP A 1 210 ? -17.647 5.350 11.570 1.00 90.19 210 ASP A O 1
ATOM 1716 N N . GLU A 1 211 ? -19.114 5.436 9.872 1.00 86.44 211 GLU A N 1
ATOM 1717 C CA . GLU A 1 211 ? -18.940 6.863 9.592 1.00 86.44 211 GLU A CA 1
ATOM 1718 C C . GLU A 1 211 ? -19.452 7.775 10.711 1.00 86.44 211 GLU A C 1
ATOM 1720 O O . GLU A 1 211 ? -18.974 8.901 10.851 1.00 86.44 211 GLU A O 1
ATOM 1725 N N . ARG A 1 212 ? -20.414 7.321 11.525 1.00 84.94 212 ARG A N 1
ATOM 1726 C CA . ARG A 1 212 ? -21.013 8.162 12.572 1.00 84.94 212 ARG A CA 1
ATOM 1727 C C . ARG A 1 212 ? -20.028 8.422 13.699 1.00 84.94 212 ARG A C 1
ATOM 1729 O O . ARG A 1 212 ? -20.004 9.515 14.259 1.00 84.94 212 ARG A O 1
ATOM 1736 N N . ILE A 1 213 ? -19.248 7.401 14.034 1.00 84.56 213 ILE A N 1
ATOM 1737 C CA . ILE A 1 213 ? -18.287 7.421 15.140 1.00 84.56 213 ILE A CA 1
ATOM 1738 C C . ILE A 1 213 ? -16.859 7.628 14.605 1.00 84.56 213 ILE A C 1
ATOM 1740 O O . ILE A 1 213 ? -15.989 8.126 15.320 1.00 84.56 213 ILE A O 1
ATOM 1744 N N . GLY A 1 214 ? -16.621 7.322 13.325 1.00 89.62 214 GLY A N 1
ATOM 1745 C CA . GLY A 1 214 ? -15.294 7.329 12.723 1.00 89.62 214 GLY A CA 1
ATOM 1746 C C . GLY A 1 214 ? -14.457 6.171 13.255 1.00 89.62 214 GLY A C 1
ATOM 1747 O O . GLY A 1 214 ? -13.328 6.390 13.695 1.00 89.62 214 GLY A O 1
ATOM 1748 N N . GLU A 1 215 ? -15.017 4.961 13.244 1.00 91.75 215 GLU A N 1
ATOM 1749 C CA . GLU A 1 215 ? -14.399 3.746 13.787 1.00 91.75 215 GLU A CA 1
ATOM 1750 C C . GLU A 1 215 ? -14.392 2.621 12.744 1.00 91.75 215 GLU A C 1
ATOM 1752 O O . GLU A 1 215 ? -15.392 2.395 12.063 1.00 91.75 215 GLU A O 1
ATOM 1757 N N . ILE A 1 216 ? -13.286 1.879 12.633 1.00 91.81 216 ILE A N 1
ATOM 1758 C CA . ILE A 1 216 ? -13.265 0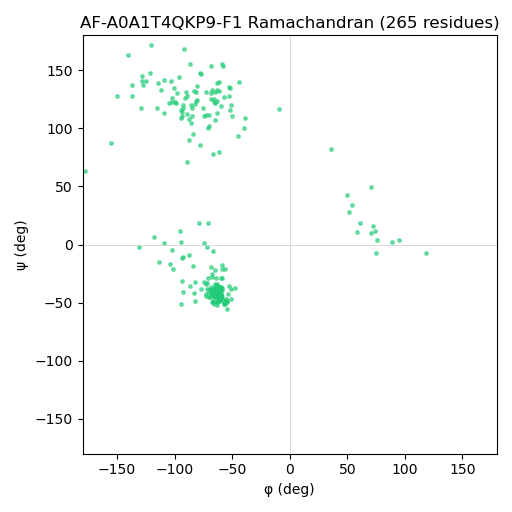.601 11.912 1.00 91.81 216 ILE A CA 1
ATOM 1759 C C . ILE A 1 216 ? -13.730 -0.526 12.839 1.00 91.81 216 ILE A C 1
ATOM 1761 O O . ILE A 1 216 ? -13.088 -0.835 13.842 1.00 91.81 216 ILE A O 1
ATOM 1765 N N . VAL A 1 217 ? -14.844 -1.167 12.487 1.00 89.12 217 VAL A N 1
ATOM 1766 C CA . VAL A 1 217 ? -15.455 -2.229 13.293 1.00 89.12 217 VAL A CA 1
ATOM 1767 C C . VAL A 1 217 ? -15.064 -3.586 12.721 1.00 89.12 217 VAL A C 1
ATOM 1769 O O . VAL A 1 217 ? -15.318 -3.880 11.552 1.00 89.12 217 VAL A O 1
ATOM 1772 N N . LEU A 1 218 ? -14.444 -4.430 13.550 1.00 88.19 218 LEU A N 1
ATOM 1773 C CA . LEU A 1 218 ? -14.115 -5.812 13.204 1.00 88.19 218 LEU A CA 1
ATOM 1774 C C . LEU A 1 218 ? -15.158 -6.756 13.822 1.00 88.19 218 LEU A C 1
ATOM 1776 O O . LEU A 1 218 ? -15.460 -6.619 15.005 1.00 88.19 218 LEU A O 1
ATOM 1780 N N . PRO A 1 219 ? -15.675 -7.741 13.071 1.00 78.31 219 PRO A N 1
ATOM 1781 C CA . PRO A 1 219 ? -16.795 -8.587 13.501 1.00 78.31 219 PRO A CA 1
ATOM 1782 C C . PRO A 1 219 ? -16.475 -9.451 14.727 1.00 78.31 219 PRO A C 1
ATOM 1784 O O . PRO A 1 219 ? -17.362 -9.739 15.523 1.00 78.31 219 PRO A O 1
ATOM 1787 N N . ASN A 1 220 ? -15.207 -9.830 14.911 1.00 76.75 220 ASN A N 1
ATOM 1788 C CA . ASN A 1 220 ? -14.749 -10.625 16.052 1.00 76.75 220 ASN A CA 1
ATOM 1789 C C . ASN A 1 220 ? -14.191 -9.775 17.205 1.00 76.75 220 ASN A C 1
ATOM 1791 O O . ASN A 1 220 ? -13.548 -10.310 18.108 1.00 76.75 220 ASN A O 1
ATOM 1795 N N . ARG A 1 221 ? -14.385 -8.449 17.185 1.00 75.81 221 ARG A N 1
ATOM 1796 C CA . ARG A 1 221 ? -13.886 -7.551 18.233 1.00 75.81 221 ARG A CA 1
ATOM 1797 C C . ARG A 1 221 ? -14.990 -6.656 18.765 1.00 75.81 221 ARG A C 1
ATOM 1799 O O . ARG A 1 221 ? -15.875 -6.214 18.041 1.00 75.81 221 ARG A O 1
ATOM 1806 N N . LYS A 1 222 ? -14.916 -6.364 20.063 1.00 75.56 222 LYS A N 1
ATOM 1807 C CA . LYS A 1 222 ? -15.821 -5.405 20.697 1.00 75.56 222 LYS A CA 1
ATOM 1808 C C . LYS A 1 222 ? -15.522 -4.009 20.153 1.00 75.56 222 LYS A C 1
ATOM 1810 O O . LYS A 1 222 ? -14.359 -3.600 20.127 1.00 75.56 222 LYS A O 1
ATOM 1815 N N . SER A 1 223 ? -16.561 -3.273 19.764 1.00 78.38 223 SER A N 1
ATOM 1816 C CA . SER A 1 223 ? -16.410 -1.873 19.357 1.00 78.38 223 SER A CA 1
ATOM 1817 C C . SER A 1 223 ? -15.811 -1.036 20.483 1.00 78.38 223 SER A C 1
ATOM 1819 O O . SER A 1 223 ? -15.949 -1.375 21.665 1.00 78.38 223 SER A O 1
ATOM 1821 N N . PHE A 1 224 ? -15.172 0.073 20.131 1.00 75.56 224 PHE A N 1
ATOM 1822 C CA . PHE A 1 224 ? -14.642 1.055 21.067 1.00 75.56 224 PHE A CA 1
ATOM 1823 C C . PHE A 1 224 ? -15.711 1.482 22.079 1.00 75.56 224 PHE A C 1
ATOM 1825 O O . PHE A 1 224 ? -15.480 1.415 23.282 1.00 75.56 224 PHE A O 1
ATOM 1832 N N . ALA A 1 225 ? -16.927 1.790 21.614 1.00 73.31 225 ALA A N 1
ATOM 1833 C CA . ALA A 1 225 ? -18.045 2.156 22.487 1.00 73.31 225 ALA A CA 1
ATOM 1834 C C . ALA A 1 225 ? -18.394 1.059 23.513 1.00 73.31 225 ALA A C 1
ATOM 1836 O O . ALA A 1 225 ? -18.721 1.350 24.664 1.00 73.31 225 ALA A O 1
ATOM 1837 N N . THR A 1 226 ? -18.303 -0.212 23.112 1.00 74.31 226 THR A N 1
ATOM 1838 C CA . THR A 1 226 ? -18.548 -1.350 24.010 1.00 74.31 226 THR A CA 1
ATOM 1839 C C . THR A 1 226 ? -17.401 -1.518 25.003 1.00 74.31 226 THR A C 1
ATOM 1841 O O . THR A 1 226 ? -17.651 -1.708 26.192 1.00 74.31 226 THR A O 1
ATOM 1844 N N . ARG A 1 227 ? -16.150 -1.386 24.543 1.00 77.50 227 ARG A N 1
ATOM 1845 C CA . ARG A 1 227 ? -14.950 -1.465 25.391 1.00 77.50 227 ARG A CA 1
ATOM 1846 C C . ARG A 1 227 ? -14.907 -0.343 26.423 1.00 77.50 227 ARG A C 1
ATOM 1848 O O . ARG A 1 227 ? -14.642 -0.604 27.592 1.00 77.50 227 ARG A O 1
ATOM 1855 N N . GLU A 1 228 ? -15.231 0.885 26.033 1.00 76.75 228 GLU A N 1
ATOM 1856 C CA . GLU A 1 228 ? -15.312 2.021 26.950 1.00 76.75 228 GLU A CA 1
ATOM 1857 C C . GLU A 1 228 ? -16.423 1.817 27.987 1.00 76.75 228 GLU A C 1
ATOM 1859 O O . GLU A 1 228 ? -16.202 2.011 29.183 1.00 76.75 228 GLU A O 1
ATOM 1864 N N . LYS A 1 229 ? -17.593 1.325 27.568 1.00 77.62 229 LYS A N 1
ATOM 1865 C CA . LYS A 1 229 ? -18.695 1.021 28.487 1.00 77.62 229 LYS A CA 1
ATOM 1866 C C . LYS A 1 229 ? -18.338 -0.083 29.488 1.00 77.62 229 LYS A C 1
ATOM 1868 O O . LYS A 1 229 ? -18.653 0.049 30.667 1.00 77.62 229 LYS A O 1
ATOM 1873 N N . GLU A 1 230 ? -17.669 -1.148 29.050 1.00 78.19 230 GLU A N 1
ATOM 1874 C CA . GLU A 1 230 ? -17.180 -2.217 29.933 1.00 78.19 230 GLU A CA 1
ATOM 1875 C C . GLU A 1 230 ? -16.081 -1.726 30.879 1.00 78.19 230 GLU A C 1
ATOM 1877 O O . GLU A 1 230 ? -16.087 -2.071 32.064 1.00 78.19 230 GLU A O 1
ATOM 1882 N N . ARG A 1 231 ? -15.178 -0.867 30.396 1.00 74.00 231 ARG A N 1
ATOM 1883 C CA . ARG A 1 231 ? -14.155 -0.229 31.228 1.00 74.00 231 ARG A CA 1
ATOM 1884 C C . ARG A 1 231 ? -14.792 0.613 32.331 1.00 74.00 231 ARG A C 1
ATOM 1886 O O . ARG A 1 231 ? -14.415 0.457 33.487 1.00 74.00 231 ARG A O 1
ATOM 1893 N N . LEU A 1 232 ? -15.786 1.442 32.005 1.00 75.69 232 LEU A N 1
ATOM 1894 C CA . LEU A 1 232 ? -16.534 2.203 33.011 1.00 75.69 232 LEU A CA 1
ATOM 1895 C C . LEU A 1 232 ? -17.330 1.303 33.964 1.00 75.69 232 LEU A C 1
ATOM 1897 O O . LEU A 1 232 ? -17.445 1.629 35.141 1.00 75.69 232 LEU A O 1
ATOM 1901 N N . ALA A 1 233 ? -17.873 0.183 33.483 1.00 74.75 233 ALA A N 1
ATOM 1902 C CA . ALA A 1 233 ? -18.627 -0.751 34.319 1.00 74.75 233 ALA A CA 1
ATOM 1903 C C . ALA A 1 233 ? -17.738 -1.524 35.310 1.00 74.75 233 ALA A C 1
ATOM 1905 O O . ALA A 1 233 ? -18.204 -1.890 36.386 1.00 74.75 233 ALA A O 1
ATOM 1906 N N . THR A 1 234 ? -16.469 -1.753 34.961 1.00 71.62 234 THR A N 1
ATOM 1907 C CA . THR A 1 234 ? -15.491 -2.467 35.804 1.00 71.62 234 THR A CA 1
ATOM 1908 C C . THR A 1 234 ? -14.659 -1.514 36.673 1.00 71.62 234 THR A C 1
ATOM 1910 O O . THR A 1 234 ? -13.958 -1.952 37.584 1.00 71.62 234 THR A O 1
ATOM 1913 N N . ALA A 1 235 ? -14.729 -0.205 36.416 1.00 75.00 235 ALA A N 1
ATOM 1914 C CA . ALA A 1 235 ? -14.030 0.805 37.197 1.00 75.00 235 ALA A CA 1
ATOM 1915 C C . ALA A 1 235 ? -14.544 0.823 38.647 1.00 75.00 235 ALA A C 1
ATOM 1917 O O . ALA A 1 235 ? -15.733 1.008 38.915 1.00 75.00 235 ALA A O 1
ATOM 1918 N N . VAL A 1 236 ? -13.633 0.635 39.604 1.00 75.88 236 VAL A N 1
ATOM 1919 C CA . VAL A 1 236 ? -13.945 0.734 41.032 1.00 75.88 236 VAL A CA 1
ATOM 1920 C C . VAL A 1 236 ? -13.917 2.207 41.422 1.00 75.88 236 VAL A C 1
ATOM 1922 O O . VAL A 1 236 ? -12.899 2.885 41.276 1.00 75.88 236 VAL A O 1
ATOM 1925 N N . PHE A 1 237 ? -15.041 2.705 41.929 1.00 81.25 237 PHE A N 1
ATOM 1926 C CA . PHE A 1 237 ? -15.173 4.078 42.406 1.00 81.25 237 PHE A CA 1
ATOM 1927 C C . PHE A 1 237 ? -15.142 4.117 43.931 1.00 81.25 237 PHE A C 1
ATOM 1929 O O . PHE A 1 237 ? -15.771 3.295 44.597 1.00 81.25 237 PHE A O 1
ATOM 1936 N N . HIS A 1 238 ? -14.475 5.123 44.484 1.00 82.38 238 HIS A N 1
ATOM 1937 C CA . HIS A 1 238 ? -14.524 5.444 45.904 1.00 82.38 238 HIS A CA 1
ATOM 1938 C C . HIS A 1 238 ? -15.020 6.876 46.097 1.00 82.38 238 HIS A C 1
ATOM 1940 O O . HIS A 1 238 ? -14.824 7.744 45.247 1.00 82.38 238 HIS A O 1
ATOM 1946 N N . THR A 1 239 ? -15.734 7.115 47.193 1.00 85.94 239 THR A N 1
ATOM 1947 C CA . THR A 1 239 ? -16.251 8.450 47.511 1.00 85.94 239 THR A CA 1
ATOM 1948 C C . THR A 1 239 ? -15.246 9.161 48.401 1.00 85.94 239 THR A C 1
ATOM 1950 O O . THR A 1 239 ? -14.979 8.698 49.509 1.00 85.94 239 THR A O 1
ATOM 1953 N N . VAL A 1 240 ? -14.724 10.296 47.943 1.00 87.38 240 VAL A N 1
ATOM 1954 C CA . VAL A 1 240 ? -13.729 11.095 48.667 1.00 87.38 240 VAL A CA 1
ATOM 1955 C C . VAL A 1 240 ? -14.342 12.437 49.037 1.00 87.38 240 VAL A C 1
ATOM 1957 O O . VAL A 1 240 ? -15.086 13.037 48.256 1.00 87.38 240 VAL A O 1
ATOM 1960 N N . LYS A 1 241 ? -14.057 12.910 50.250 1.00 90.25 241 LYS A N 1
ATOM 1961 C CA . LYS A 1 241 ? -14.482 14.235 50.710 1.00 90.25 241 LYS A CA 1
ATOM 1962 C C . LYS A 1 241 ? -13.412 15.261 50.374 1.00 90.25 241 LYS A C 1
ATOM 1964 O O . LYS A 1 241 ? -12.242 15.070 50.684 1.00 90.25 241 LYS A O 1
ATOM 1969 N N . CYS A 1 242 ? -13.824 16.374 49.783 1.00 90.38 242 CYS A N 1
ATOM 1970 C CA . CYS A 1 242 ? -12.940 17.482 49.484 1.00 90.38 242 CYS A CA 1
ATOM 1971 C C . CYS A 1 242 ? -12.436 18.116 50.793 1.00 90.38 242 CYS A C 1
ATOM 1973 O O . CYS A 1 242 ? -13.256 18.612 51.570 1.00 90.38 242 CYS A O 1
ATOM 1975 N N . PRO A 1 243 ? -11.114 18.200 51.018 1.00 87.69 243 PRO A N 1
ATOM 1976 C CA . PRO A 1 243 ? -10.562 18.773 52.245 1.00 87.69 243 PRO A CA 1
ATOM 1977 C C . PRO A 1 243 ? -10.803 20.285 52.366 1.00 87.69 243 PRO A C 1
ATOM 1979 O O . PRO A 1 243 ? -10.728 20.833 53.457 1.00 87.69 243 PRO A O 1
ATOM 1982 N N . ALA A 1 244 ? -11.098 20.974 51.259 1.00 87.31 244 ALA A N 1
ATOM 1983 C CA . ALA A 1 244 ? -11.263 22.426 51.250 1.00 87.31 244 ALA A CA 1
ATOM 1984 C C . ALA A 1 244 ? -12.710 22.907 51.429 1.00 87.31 244 ALA A C 1
ATOM 1986 O O . ALA A 1 244 ? -12.916 23.995 51.951 1.00 87.31 244 ALA A O 1
ATOM 1987 N N . CYS A 1 245 ? -13.705 22.145 50.964 1.00 91.00 245 CYS A N 1
ATOM 1988 C CA . CYS A 1 245 ? -15.116 22.558 51.024 1.00 91.00 245 CYS A CA 1
ATOM 1989 C C . CYS A 1 245 ? -16.058 21.491 51.600 1.00 91.00 245 CYS A C 1
ATOM 1991 O O . CYS A 1 245 ? -17.254 21.730 51.705 1.00 91.00 245 CYS A O 1
ATOM 1993 N N . GLY A 1 246 ? -15.552 20.303 51.945 1.00 87.94 246 GLY A N 1
ATOM 1994 C CA . GLY A 1 246 ? -16.341 19.212 52.525 1.00 87.94 246 GLY A CA 1
ATOM 1995 C C . GLY A 1 246 ? -17.245 18.453 51.544 1.00 87.94 246 GLY A C 1
ATOM 1996 O O . GLY A 1 246 ? -17.805 17.424 51.922 1.00 87.94 246 GLY A O 1
ATOM 1997 N N . ALA A 1 247 ? -17.372 18.905 50.291 1.00 89.44 247 ALA A N 1
ATOM 1998 C CA . ALA A 1 247 ? -18.173 18.229 49.271 1.00 89.44 247 ALA A CA 1
ATOM 1999 C C . ALA A 1 247 ? -17.654 16.811 48.987 1.00 89.44 247 ALA A C 1
ATOM 2001 O O . ALA A 1 247 ? -16.447 16.584 48.935 1.00 89.44 247 ALA A O 1
ATOM 2002 N N . SER A 1 248 ? -18.560 15.852 48.800 1.00 88.50 248 SER A N 1
ATOM 2003 C CA . SER A 1 248 ? -18.208 14.457 48.502 1.00 88.50 248 SER A CA 1
ATOM 2004 C C . SER A 1 248 ? -18.297 14.205 47.000 1.00 88.50 248 SER A C 1
ATOM 2006 O O . SER A 1 248 ? -19.321 14.523 46.399 1.00 88.50 248 SER A O 1
ATOM 2008 N N . LYS A 1 249 ? -17.263 13.608 46.401 1.00 86.25 249 LYS A N 1
ATOM 2009 C CA . LYS A 1 249 ? -17.249 13.223 44.983 1.00 86.25 249 LYS A CA 1
ATOM 2010 C C . LYS A 1 249 ? -16.849 11.758 44.839 1.00 86.25 249 LYS A C 1
ATOM 2012 O O . LYS A 1 249 ? -15.988 11.275 45.573 1.00 86.25 249 LYS A O 1
ATOM 2017 N N . LYS A 1 250 ? -17.492 11.043 43.913 1.00 86.69 250 LYS A N 1
ATOM 2018 C CA . LYS A 1 250 ? -17.070 9.694 43.515 1.00 86.69 250 LYS A CA 1
ATOM 2019 C C . LYS A 1 250 ? -15.938 9.815 42.506 1.00 86.69 250 LYS A C 1
ATOM 2021 O O . LYS A 1 250 ? -16.119 10.448 41.472 1.00 86.69 250 LYS A O 1
ATOM 2026 N N . ILE A 1 251 ? -14.805 9.201 42.815 1.00 85.94 251 ILE A N 1
ATOM 2027 C CA . ILE A 1 251 ? -13.599 9.226 41.992 1.00 85.94 251 ILE A CA 1
ATOM 2028 C C . ILE A 1 251 ? -13.171 7.787 41.705 1.00 85.94 251 ILE A C 1
ATOM 2030 O O . ILE A 1 251 ? -13.285 6.904 42.561 1.00 85.94 251 ILE A O 1
ATOM 2034 N N . GLU A 1 252 ? -12.712 7.534 40.483 1.00 83.44 252 GLU A N 1
ATOM 2035 C CA . GLU A 1 252 ? -12.117 6.249 40.109 1.00 83.44 252 GLU A CA 1
ATOM 2036 C C . GLU A 1 252 ? -10.838 6.028 40.932 1.00 83.44 252 GLU A C 1
ATOM 2038 O O . GLU A 1 252 ? -10.020 6.939 41.081 1.00 83.44 252 GLU A O 1
ATOM 2043 N N . VAL A 1 253 ? -10.682 4.836 41.511 1.00 78.38 253 VAL A N 1
ATOM 2044 C CA . VAL A 1 253 ? -9.527 4.510 42.359 1.00 78.38 253 VAL A CA 1
ATOM 2045 C C . VAL A 1 253 ? -8.224 4.716 41.574 1.00 78.38 253 VAL A C 1
ATOM 2047 O O . VAL A 1 253 ? -8.052 4.173 40.486 1.00 78.38 253 VAL A O 1
ATOM 2050 N N . GLY A 1 254 ? -7.302 5.505 42.136 1.00 78.75 254 GLY A N 1
ATOM 2051 C CA . GLY A 1 254 ? -5.996 5.798 41.533 1.00 78.75 254 GLY A CA 1
ATOM 2052 C C . GLY A 1 254 ? -5.955 7.007 40.588 1.00 78.75 254 GLY A C 1
ATOM 2053 O O . GLY A 1 254 ? -4.891 7.298 40.043 1.00 78.75 254 GLY A O 1
ATOM 2054 N N . LYS A 1 255 ? -7.065 7.736 40.401 1.00 79.94 255 LYS A N 1
ATOM 2055 C CA . LYS A 1 255 ? -7.088 9.010 39.664 1.00 79.94 255 LYS A CA 1
ATOM 2056 C C . LYS A 1 255 ? -7.307 10.200 40.594 1.00 79.94 255 LYS A C 1
ATOM 2058 O O . LYS A 1 255 ? -8.131 10.152 41.497 1.00 79.94 255 LYS A O 1
ATOM 2063 N N . ILE A 1 256 ? -6.604 11.292 40.298 1.00 83.06 256 ILE A N 1
ATOM 2064 C CA . ILE A 1 256 ? -6.841 12.605 40.902 1.00 83.06 256 ILE A CA 1
ATOM 2065 C C . ILE A 1 256 ? -7.834 13.347 40.005 1.00 83.06 256 ILE A C 1
ATOM 2067 O O . ILE A 1 256 ? -7.592 13.498 38.807 1.00 83.06 256 ILE A O 1
ATOM 2071 N N . ASP A 1 257 ? -8.931 13.821 40.579 1.00 86.25 257 ASP A N 1
ATOM 2072 C CA . ASP A 1 257 ? -9.953 14.615 39.896 1.00 86.25 257 ASP A CA 1
ATOM 2073 C C . ASP A 1 257 ? -10.098 15.993 40.568 1.00 86.25 257 ASP A C 1
ATOM 2075 O O . ASP A 1 257 ? -9.498 16.272 41.605 1.00 86.25 257 ASP A O 1
ATOM 2079 N N . LYS A 1 258 ? -10.859 16.908 39.973 1.00 90.12 258 LYS A N 1
ATOM 2080 C CA . LYS A 1 258 ? -11.146 18.228 40.545 1.00 90.12 258 LYS A CA 1
ATOM 2081 C C . LYS A 1 258 ? -12.478 18.213 41.288 1.00 90.12 258 LYS A C 1
ATOM 2083 O O . LYS A 1 258 ? -13.434 17.565 40.868 1.00 90.12 258 LYS A O 1
ATOM 2088 N N . CYS A 1 259 ? -12.555 18.951 42.392 1.00 89.81 259 CYS A N 1
ATOM 2089 C CA . CYS A 1 259 ? -13.806 19.177 43.108 1.00 89.81 259 CYS A CA 1
ATOM 2090 C C . CYS A 1 259 ? -14.755 20.054 42.276 1.00 89.81 259 CYS A C 1
ATOM 2092 O O . CYS A 1 259 ? -14.363 21.140 41.854 1.00 89.81 259 CYS A O 1
ATOM 2094 N N . ASP A 1 260 ? -16.013 19.640 42.118 1.00 90.25 260 ASP A N 1
ATOM 2095 C CA . ASP A 1 260 ? -16.992 20.354 41.280 1.00 90.25 260 ASP A CA 1
ATOM 2096 C C . ASP A 1 260 ? -17.340 21.756 41.817 1.00 90.25 260 ASP A C 1
ATOM 2098 O O . ASP A 1 260 ? -17.740 22.633 41.056 1.00 90.25 260 ASP A O 1
ATOM 2102 N N . TYR A 1 261 ? -17.125 21.994 43.117 1.00 90.94 261 TYR A N 1
ATOM 2103 C CA . TYR A 1 261 ? -17.449 23.262 43.777 1.00 90.94 261 TYR A CA 1
ATOM 2104 C C . TYR A 1 261 ? -16.268 24.231 43.834 1.00 90.94 261 TYR A C 1
ATOM 2106 O O . TYR A 1 261 ? -16.396 25.393 43.465 1.00 90.94 261 TYR A O 1
ATOM 2114 N N . CYS A 1 262 ? -15.109 23.774 44.317 1.00 90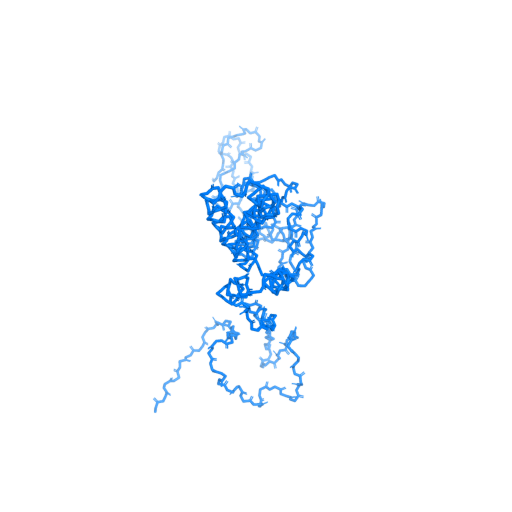.88 262 CYS A N 1
ATOM 2115 C CA . CYS A 1 262 ? -13.954 24.646 44.552 1.00 90.88 262 CYS A CA 1
ATOM 2116 C C . CYS A 1 262 ? -12.796 24.422 43.574 1.00 90.88 262 CYS A C 1
ATOM 2118 O O . CYS A 1 262 ? -11.757 25.064 43.715 1.00 90.88 262 CYS A O 1
ATOM 2120 N N . GLN A 1 263 ? -12.949 23.499 42.617 1.00 88.94 263 GLN A N 1
ATOM 2121 C CA . GLN A 1 263 ? -11.984 23.186 41.554 1.00 88.94 263 GLN A CA 1
ATOM 2122 C C . GLN A 1 263 ? -10.593 22.744 42.043 1.00 88.94 263 GLN A C 1
ATOM 2124 O O . GLN A 1 263 ? -9.662 22.609 41.248 1.00 88.94 263 GLN A O 1
ATOM 2129 N N . LYS A 1 264 ? -10.438 22.471 43.346 1.00 88.38 264 LYS A N 1
ATOM 2130 C CA . LYS A 1 264 ? -9.201 21.935 43.923 1.00 88.38 264 LYS A CA 1
ATOM 2131 C C . LYS A 1 264 ? -9.056 20.440 43.627 1.00 88.38 264 LYS A C 1
ATOM 2133 O O . LYS A 1 264 ? -10.076 19.746 43.580 1.00 88.38 264 LYS A O 1
ATOM 2138 N N . PRO A 1 265 ? -7.818 19.943 43.454 1.00 86.94 265 PRO A N 1
ATOM 2139 C CA . PRO A 1 265 ? -7.572 18.525 43.241 1.00 86.94 265 PRO A CA 1
ATOM 2140 C C . PRO A 1 265 ? -7.998 17.710 44.468 1.00 86.94 265 PRO A C 1
ATOM 2142 O O . PRO A 1 265 ? -7.774 18.118 45.610 1.00 86.94 265 PRO A O 1
ATOM 2145 N N . ILE A 1 266 ? -8.625 16.572 44.208 1.00 86.44 266 ILE A N 1
ATOM 2146 C CA . ILE A 1 266 ? -9.070 15.568 45.168 1.00 86.44 266 ILE A CA 1
ATOM 2147 C C . ILE A 1 266 ? -8.720 14.187 44.597 1.00 86.44 266 ILE A C 1
ATOM 2149 O O . ILE A 1 266 ? -8.874 13.954 43.400 1.00 86.44 266 ILE A O 1
ATOM 2153 N N . GLY A 1 267 ? -8.210 13.286 45.427 1.00 75.38 267 GLY A N 1
ATOM 2154 C CA . GLY A 1 267 ? -7.756 11.954 45.029 1.00 75.38 267 GLY A CA 1
ATOM 2155 C C . GLY A 1 267 ? -7.547 11.067 46.238 1.00 75.38 267 GLY A C 1
ATOM 2156 O O . GLY A 1 267 ? -7.600 11.614 47.366 1.00 75.38 267 GLY A O 1
#

Sequence (267 aa):
MSRVVKVSEEYVAISYKDRIKKIPREYFGGVDISVGDIVEIKKNGREFTIYPSYDGMDFATEPYISTKKIVFWFILFYPVGFYLLYKRNRKSKYDRKEVAKNGKTFFTVSCVLLVFAGLGFFSCIANGEFSTAFSALVYFVPAGLFLNYKGSNMIAEGKRYDAYYTLVVGQEESLLRELSLATGYTKETIREDLERMIELKIFERGTYLDERIGEIVLPNRKSFATREKERLATAVFHTVKCPACGASKKIEVGKIDKCDYCQKPIG

Mean predicted aligned error: 15.36 Å

Solvent-accessible surface area (backbone atoms only — not comparable to full-atom values): 15769 Å² total; per-residue (Å²): 140,84,83,85,78,86,87,74,92,74,85,86,76,81,63,92,83,60,77,85,72,76,74,63,72,87,78,48,83,88,63,86,80,62,95,82,58,74,49,76,46,81,53,94,94,41,82,43,80,46,73,74,71,70,92,64,78,70,65,80,75,67,81,77,82,49,64,67,57,36,52,51,34,33,74,77,40,50,70,59,16,52,50,50,50,52,56,51,56,68,64,30,60,50,37,46,70,43,33,25,55,46,11,52,45,33,32,52,52,15,52,54,43,41,50,52,39,50,53,50,33,55,54,24,53,77,70,69,37,58,69,63,27,51,51,45,46,67,58,35,46,59,54,17,53,52,33,32,55,52,8,52,51,32,33,52,50,15,51,50,48,47,49,52,46,43,38,41,71,71,68,62,52,38,41,40,66,58,52,22,71,76,68,72,47,54,56,67,58,49,48,55,52,50,52,50,38,46,76,39,54,59,50,66,88,72,42,47,73,41,78,91,81,39,31,57,43,47,75,93,51,81,47,68,72,54,49,52,51,50,50,61,71,69,54,57,67,45,79,46,65,35,91,87,78,64,53,74,46,78,37,52,71,96,46,75,45,62,37,92,85,78,63,45,82,42,110

Organism: NCBI:txid263852

Nearest PDB structures (foldseek):
  4mu6-assembly1_A  TM=3.153E-01  e=4.238E+00  Legionella pneumophila subsp. pneumophila str. Philadelphia 1

Radius of gyration: 29.14 Å; Cα contacts (8 Å, |Δi|>4): 264; chains: 1; bounding box: 49×68×89 Å